Protein AF-A0A957I081-F1 (afdb_monomer_lite)

Radius of gyration: 26.74 Å; chains: 1; bounding box: 76×73×55 Å

Structure (mmCIF, N/CA/C/O backbone):
data_AF-A0A957I081-F1
#
_entry.id   AF-A0A957I081-F1
#
loop_
_atom_site.group_PDB
_atom_site.id
_atom_site.type_symbol
_atom_site.label_atom_id
_atom_site.label_alt_id
_atom_site.label_comp_id
_atom_site.label_asym_id
_atom_site.label_entity_id
_atom_site.label_seq_id
_atom_site.pdbx_PDB_ins_code
_atom_site.Cartn_x
_atom_site.Cartn_y
_atom_site.Cartn_z
_atom_site.occupancy
_atom_site.B_iso_or_equiv
_atom_site.auth_seq_id
_atom_site.auth_comp_id
_atom_site.auth_asym_id
_atom_site.auth_atom_id
_atom_site.pdbx_PDB_model_num
ATOM 1 N N . MET A 1 1 ? -26.595 3.849 -20.859 1.00 48.03 1 MET A N 1
ATOM 2 C CA . MET A 1 1 ? -25.363 3.202 -20.351 1.00 48.03 1 MET A CA 1
ATOM 3 C C . MET A 1 1 ? -25.518 3.087 -18.849 1.00 48.03 1 MET A C 1
ATOM 5 O O . MET A 1 1 ? -25.868 4.090 -18.253 1.00 48.03 1 MET A O 1
ATOM 9 N N . SER A 1 2 ? -25.337 1.912 -18.244 1.00 49.97 2 SER A N 1
ATOM 10 C CA . SER A 1 2 ? -25.351 1.818 -16.778 1.00 49.97 2 SER A CA 1
ATOM 11 C C . SER A 1 2 ? -24.161 2.590 -16.211 1.00 49.97 2 SER A C 1
ATOM 13 O O . SER A 1 2 ? -23.053 2.389 -16.718 1.00 49.97 2 SER A O 1
ATOM 15 N N . ASP A 1 3 ? -24.360 3.371 -15.150 1.00 57.69 3 ASP A N 1
ATOM 16 C CA . ASP A 1 3 ? -23.309 4.142 -14.460 1.00 57.69 3 ASP A CA 1
ATOM 17 C C . ASP A 1 3 ? -22.048 3.305 -14.179 1.00 57.69 3 ASP A C 1
ATOM 19 O O . ASP A 1 3 ? -20.927 3.775 -14.337 1.00 57.69 3 ASP A O 1
ATOM 23 N N . ARG A 1 4 ? -22.221 1.998 -13.949 1.00 61.97 4 ARG A N 1
ATOM 24 C CA . ARG A 1 4 ? -21.142 1.012 -13.774 1.00 61.97 4 ARG A CA 1
ATOM 25 C C . ARG A 1 4 ? -20.122 0.923 -14.913 1.00 61.97 4 ARG A C 1
ATOM 27 O O . ARG A 1 4 ? -18.957 0.647 -14.651 1.00 61.97 4 ARG A O 1
ATOM 34 N N . LEU A 1 5 ? -20.537 1.082 -16.172 1.00 65.75 5 LEU A N 1
ATOM 35 C CA . LEU A 1 5 ? -19.611 0.991 -17.310 1.00 65.75 5 LEU A CA 1
ATOM 36 C C . LEU A 1 5 ? -18.787 2.274 -17.441 1.00 65.75 5 LEU A C 1
ATOM 38 O O . LEU A 1 5 ? -17.626 2.218 -17.836 1.00 65.75 5 LEU A O 1
ATOM 42 N N . LEU A 1 6 ? -19.393 3.416 -17.112 1.00 61.28 6 LEU A N 1
ATOM 43 C CA . LEU A 1 6 ? -18.701 4.696 -17.079 1.00 61.28 6 LEU A CA 1
ATOM 44 C C . LEU A 1 6 ? -17.693 4.727 -15.926 1.00 61.28 6 LEU A C 1
ATOM 46 O O . LEU A 1 6 ? -16.538 5.057 -16.166 1.00 61.28 6 LEU A O 1
ATOM 50 N N . GLU A 1 7 ? -18.093 4.294 -14.727 1.00 62.62 7 GLU A N 1
ATOM 51 C CA . GLU A 1 7 ? -17.197 4.131 -13.573 1.00 62.62 7 GLU A CA 1
ATOM 52 C C . GLU A 1 7 ? -16.008 3.228 -13.912 1.00 62.62 7 GLU A C 1
ATOM 54 O O . GLU A 1 7 ? -14.867 3.623 -13.717 1.00 62.62 7 GLU A O 1
ATOM 59 N N . TYR A 1 8 ? -16.253 2.063 -14.519 1.00 68.75 8 TYR A N 1
ATOM 60 C CA . TYR A 1 8 ? -15.177 1.151 -14.911 1.00 68.75 8 TYR A CA 1
ATOM 61 C C . TYR A 1 8 ? -14.203 1.768 -15.927 1.00 68.75 8 TYR A C 1
ATOM 63 O O . TYR A 1 8 ? -12.995 1.589 -15.816 1.00 68.75 8 TYR A O 1
ATOM 71 N N . LYS A 1 9 ? -14.706 2.518 -16.915 1.00 68.81 9 LYS A N 1
ATOM 72 C CA . LYS A 1 9 ? -13.850 3.199 -17.900 1.00 68.81 9 LYS A CA 1
ATOM 73 C C . LYS A 1 9 ? -13.037 4.328 -17.275 1.00 68.81 9 LYS A C 1
ATOM 75 O O . LYS A 1 9 ? -11.863 4.467 -17.601 1.00 68.81 9 LYS A O 1
ATOM 80 N N . LEU A 1 10 ? -13.651 5.124 -16.400 1.00 65.62 10 LEU A N 1
ATOM 81 C CA . LEU A 1 10 ? -12.947 6.163 -15.650 1.00 65.62 10 LEU A CA 1
ATOM 82 C C . LEU A 1 10 ? -11.880 5.548 -14.751 1.00 65.62 10 LEU A C 1
ATOM 84 O O . LEU A 1 10 ? -10.795 6.114 -14.641 1.00 65.62 10 LEU A O 1
ATOM 88 N N . ASP A 1 11 ? -12.159 4.371 -14.190 1.00 65.06 11 ASP A N 1
ATOM 89 C CA . ASP A 1 11 ? -11.192 3.676 -13.364 1.00 65.06 11 ASP A CA 1
ATOM 90 C C . ASP A 1 11 ? -9.975 3.204 -14.164 1.00 65.06 11 ASP A C 1
ATOM 92 O O . ASP A 1 11 ? -8.841 3.478 -13.779 1.00 65.06 11 ASP A O 1
ATOM 96 N N . LEU A 1 12 ? -10.202 2.602 -15.335 1.00 69.06 12 LEU A N 1
ATOM 97 C CA . LEU A 1 12 ? -9.127 2.202 -16.247 1.00 69.06 12 LEU A CA 1
ATOM 98 C C . LEU A 1 12 ? -8.284 3.392 -16.724 1.00 69.06 12 LEU A C 1
ATOM 100 O O . LEU A 1 12 ? -7.064 3.286 -16.818 1.00 69.06 12 LEU A O 1
ATOM 104 N N . ILE A 1 13 ? -8.919 4.528 -17.031 1.00 70.38 13 ILE A N 1
ATOM 105 C CA . ILE A 1 13 ? -8.207 5.741 -17.454 1.00 70.38 13 ILE A CA 1
ATOM 106 C C . ILE A 1 13 ? -7.351 6.277 -16.306 1.00 70.38 13 ILE A C 1
ATOM 108 O O . ILE A 1 13 ? -6.192 6.619 -16.512 1.00 70.38 13 ILE A O 1
ATOM 112 N N . ALA A 1 14 ? -7.898 6.353 -15.096 1.00 67.31 14 ALA A N 1
ATOM 113 C CA . ALA A 1 14 ? -7.173 6.878 -13.949 1.00 67.31 14 ALA A CA 1
ATOM 114 C C . ALA A 1 14 ? -6.028 5.955 -13.497 1.00 67.31 14 ALA A C 1
ATOM 116 O O . ALA A 1 14 ? -4.980 6.459 -13.091 1.00 67.31 14 ALA A O 1
ATOM 117 N N . GLU A 1 15 ? -6.193 4.636 -13.627 1.00 65.25 15 GLU A N 1
ATOM 118 C CA . GLU A 1 15 ? -5.119 3.653 -13.450 1.00 65.25 15 GLU A CA 1
ATOM 119 C C . GLU A 1 15 ? -4.024 3.830 -14.513 1.00 65.25 15 GLU A C 1
ATOM 121 O O . GLU A 1 15 ? -2.850 3.944 -14.165 1.00 65.25 15 GLU A O 1
ATOM 126 N N . ALA A 1 16 ? -4.393 3.958 -15.795 1.00 70.75 16 ALA A N 1
ATOM 127 C CA . ALA A 1 16 ? -3.444 4.187 -16.890 1.00 70.75 16 ALA A CA 1
ATOM 128 C C . ALA A 1 16 ? -2.676 5.513 -16.750 1.00 70.75 16 ALA A C 1
ATOM 130 O O . ALA A 1 16 ? -1.504 5.603 -17.108 1.00 70.75 16 ALA A O 1
ATOM 131 N N . LEU A 1 17 ? -3.322 6.539 -16.195 1.00 70.69 17 LEU A N 1
ATOM 132 C CA . LEU A 1 17 ? -2.705 7.827 -15.878 1.00 70.69 17 LEU A CA 1
ATOM 133 C C . LEU A 1 17 ? -1.970 7.824 -14.523 1.00 70.69 17 LEU A C 1
ATOM 135 O O . LEU A 1 17 ? -1.414 8.852 -14.137 1.00 70.69 17 LEU A O 1
ATOM 139 N N . ASN A 1 18 ? -1.976 6.700 -13.792 1.00 70.06 18 ASN A N 1
ATOM 140 C CA . ASN A 1 18 ? -1.398 6.534 -12.454 1.00 70.06 18 ASN A CA 1
ATOM 141 C C . ASN A 1 18 ? -1.852 7.636 -11.468 1.00 70.06 18 ASN A C 1
ATOM 143 O O . ASN A 1 18 ? -1.101 8.069 -10.593 1.00 70.06 18 ASN A O 1
ATOM 147 N N . VAL A 1 19 ? -3.098 8.103 -11.625 1.00 75.94 19 VAL A N 1
ATOM 148 C CA . VAL A 1 19 ? -3.721 9.135 -10.776 1.00 75.94 19 VAL A CA 1
ATOM 149 C C . VAL A 1 19 ? -4.028 8.563 -9.394 1.00 75.94 19 VAL A C 1
ATOM 151 O O . VAL A 1 19 ? -3.931 9.261 -8.385 1.00 75.94 19 VAL A O 1
ATOM 154 N N . TYR A 1 20 ? -4.372 7.278 -9.345 1.00 78.81 20 TYR A N 1
ATOM 155 C CA . TYR A 1 20 ? -4.529 6.507 -8.124 1.00 78.81 20 TYR A CA 1
ATOM 156 C C . TYR A 1 20 ? -4.124 5.045 -8.375 1.00 78.81 20 TYR A C 1
ATOM 158 O O . TYR A 1 20 ? -3.967 4.611 -9.514 1.00 78.81 20 TYR A O 1
ATOM 166 N N . ARG A 1 21 ? -3.999 4.264 -7.301 1.00 80.44 21 ARG A N 1
ATOM 167 C CA . ARG A 1 21 ? -3.798 2.810 -7.313 1.00 80.44 21 ARG A CA 1
ATOM 168 C C . ARG A 1 21 ? -4.930 2.118 -6.568 1.00 80.44 21 ARG A C 1
ATOM 170 O O . ARG A 1 21 ? -5.479 2.686 -5.625 1.00 80.44 21 ARG A O 1
ATOM 177 N N . ILE A 1 22 ? -5.292 0.907 -6.982 1.00 83.75 22 ILE A N 1
ATOM 178 C CA . ILE A 1 22 ? -6.281 0.091 -6.272 1.00 83.75 22 ILE A CA 1
ATOM 179 C C . ILE A 1 22 ? -5.573 -1.092 -5.636 1.00 83.75 22 ILE A C 1
ATOM 181 O O . ILE A 1 22 ? -4.978 -1.908 -6.329 1.00 83.75 22 ILE A O 1
ATOM 185 N N . GLU A 1 23 ? -5.700 -1.213 -4.322 1.00 85.81 23 GLU A N 1
ATOM 186 C CA . GLU A 1 23 ? -5.056 -2.273 -3.552 1.00 85.81 23 GLU A CA 1
ATOM 187 C C . GLU A 1 23 ? -6.100 -3.111 -2.823 1.00 85.81 23 GLU A C 1
ATOM 189 O O . GLU A 1 23 ? -7.070 -2.585 -2.270 1.00 85.81 23 GLU A O 1
ATOM 194 N N . THR A 1 24 ? -5.920 -4.431 -2.827 1.00 87.88 24 THR A N 1
ATOM 195 C CA . THR A 1 24 ? -6.807 -5.342 -2.094 1.00 87.88 24 THR A CA 1
ATOM 196 C C . THR A 1 24 ? -6.285 -5.530 -0.682 1.00 87.88 24 THR A C 1
ATOM 198 O O . THR A 1 24 ? -5.158 -5.971 -0.490 1.00 87.88 24 THR A O 1
ATOM 201 N N . VAL A 1 25 ? -7.128 -5.241 0.303 1.00 91.81 25 VAL A N 1
ATOM 202 C CA . VAL A 1 25 ? -6.850 -5.410 1.727 1.00 91.81 25 VAL A CA 1
ATOM 203 C C . VAL A 1 25 ? -7.499 -6.693 2.212 1.00 91.81 25 VAL A C 1
ATOM 205 O O . VAL A 1 25 ? -8.684 -6.926 1.965 1.00 91.81 25 VAL A O 1
ATOM 208 N N . THR A 1 26 ? -6.736 -7.508 2.933 1.00 91.81 26 THR A N 1
ATOM 209 C CA . THR A 1 26 ? -7.233 -8.755 3.542 1.00 91.81 26 THR A CA 1
ATOM 210 C C . THR A 1 26 ? -6.926 -8.857 5.024 1.00 91.81 26 THR A C 1
ATOM 212 O O . THR A 1 26 ? -7.444 -9.744 5.697 1.00 91.81 26 THR A O 1
ATOM 215 N N . ALA A 1 27 ? -6.082 -7.970 5.541 1.00 92.69 27 ALA A N 1
ATOM 216 C CA . ALA A 1 27 ? -5.715 -7.950 6.940 1.00 92.69 27 ALA A CA 1
ATOM 217 C C . ALA A 1 27 ? -5.503 -6.517 7.416 1.00 92.69 27 ALA A C 1
ATOM 219 O O . ALA A 1 27 ? -5.111 -5.632 6.647 1.00 92.69 27 ALA A O 1
ATOM 220 N N . VAL A 1 28 ? -5.765 -6.308 8.698 1.00 94.62 28 VAL A N 1
ATOM 221 C CA . VAL A 1 28 ? -5.607 -5.018 9.361 1.00 94.62 28 VAL A CA 1
ATOM 222 C C . VAL A 1 28 ? -4.943 -5.180 10.711 1.00 94.62 28 VAL A C 1
ATOM 224 O O . VAL A 1 28 ? -4.920 -6.264 11.291 1.00 94.62 28 VAL A O 1
ATOM 227 N N . MET A 1 29 ? -4.427 -4.075 11.222 1.00 94.44 29 MET A N 1
ATOM 228 C CA . MET A 1 29 ? -3.925 -3.979 12.581 1.00 94.44 29 MET A CA 1
ATOM 229 C C . MET A 1 29 ? -4.364 -2.645 13.169 1.00 94.44 29 MET A C 1
ATOM 231 O O . MET A 1 29 ? -4.345 -1.625 12.478 1.00 94.44 29 MET A O 1
ATOM 235 N N . ARG A 1 30 ? -4.750 -2.654 14.442 1.00 95.44 30 ARG A N 1
ATOM 236 C CA . ARG A 1 30 ? -5.122 -1.448 15.177 1.00 95.44 30 ARG A CA 1
ATOM 237 C C . ARG A 1 30 ? -3.932 -0.944 15.979 1.00 95.44 30 ARG A C 1
ATOM 239 O O . ARG A 1 30 ? -3.297 -1.713 16.694 1.00 95.44 30 ARG A O 1
ATOM 246 N N . ARG A 1 31 ? -3.665 0.351 15.893 1.00 93.75 31 ARG A N 1
ATOM 247 C CA . ARG A 1 31 ? -2.736 1.106 16.739 1.00 93.75 31 ARG A CA 1
ATOM 248 C C . ARG A 1 31 ? -3.468 2.273 17.378 1.00 93.75 31 ARG A C 1
ATOM 250 O O . ARG A 1 31 ? -4.600 2.576 17.012 1.00 93.75 31 ARG A O 1
ATOM 257 N N . GLN A 1 32 ? -2.789 2.945 18.292 1.00 92.44 32 GLN A N 1
ATOM 258 C CA . GLN A 1 32 ? -3.206 4.241 18.798 1.00 92.44 32 GLN A CA 1
ATOM 259 C C . GLN A 1 32 ? -2.142 5.279 18.468 1.00 92.44 32 GLN A C 1
ATOM 261 O O . GLN A 1 32 ? -0.944 4.996 18.520 1.00 92.44 32 GLN A O 1
ATOM 266 N N . HIS A 1 33 ? -2.592 6.468 18.097 1.00 89.06 33 HIS A N 1
ATOM 267 C CA . HIS A 1 33 ? -1.756 7.645 17.964 1.00 89.06 33 HIS A CA 1
ATOM 268 C C . HIS A 1 33 ? -2.192 8.666 19.003 1.00 89.06 33 HIS A C 1
ATOM 270 O O . HIS A 1 33 ? -3.385 8.894 19.180 1.00 89.06 33 HIS A O 1
ATOM 276 N N . VAL A 1 34 ? -1.218 9.252 19.691 1.00 87.31 34 VAL A N 1
ATOM 277 C CA . VAL A 1 34 ? -1.458 10.357 20.614 1.00 87.31 34 VAL A CA 1
ATOM 278 C C . VAL A 1 34 ? -1.170 11.638 19.852 1.00 87.31 34 VAL A C 1
ATOM 280 O O . VAL A 1 34 ? -0.030 11.854 19.436 1.00 87.31 34 VAL A O 1
ATOM 283 N N . THR A 1 35 ? -2.195 12.459 19.650 1.00 82.00 35 THR A N 1
ATOM 284 C CA . THR A 1 35 ? -2.051 13.760 19.002 1.00 82.00 35 THR A CA 1
ATOM 285 C C . THR A 1 35 ? -1.143 14.646 19.865 1.00 82.00 35 THR A C 1
ATOM 287 O O . THR A 1 35 ? -1.441 14.849 21.045 1.00 82.00 35 THR A O 1
ATOM 290 N N . PRO A 1 36 ? -0.020 15.167 19.330 1.00 77.69 36 PRO A N 1
ATOM 291 C CA . PRO A 1 36 ? 0.947 15.919 20.135 1.00 77.69 36 PRO A CA 1
ATOM 292 C C . PRO A 1 36 ? 0.397 17.219 20.732 1.00 77.69 36 PRO A C 1
ATOM 294 O O . PRO A 1 36 ? 0.921 17.701 21.732 1.00 77.69 36 PRO A O 1
ATOM 297 N N . GLU A 1 37 ? -0.620 17.800 20.098 1.00 82.12 37 GLU A N 1
ATOM 298 C CA . GLU A 1 37 ? -1.141 19.131 20.419 1.00 82.12 37 GLU A CA 1
ATOM 299 C C . GLU A 1 37 ? -2.077 19.134 21.635 1.00 82.12 37 GLU A C 1
ATOM 301 O O . GLU A 1 37 ? -2.029 20.063 22.439 1.00 82.12 37 GLU A O 1
ATOM 306 N N . ASP A 1 38 ? -2.910 18.104 21.787 1.00 87.38 38 ASP A N 1
ATOM 307 C CA . ASP A 1 38 ? -3.968 18.036 22.805 1.00 87.38 38 ASP A CA 1
ATOM 308 C C . ASP A 1 38 ? -3.943 16.742 23.643 1.00 87.38 38 ASP A C 1
ATOM 310 O O . ASP A 1 38 ? -4.692 16.613 24.611 1.00 87.38 38 ASP A O 1
ATOM 314 N N . GLY A 1 39 ? -3.065 15.790 23.309 1.00 86.50 39 GLY A N 1
ATOM 315 C CA . GLY A 1 39 ? -2.955 14.502 23.992 1.00 86.50 39 GLY A CA 1
ATOM 316 C C . GLY A 1 39 ? -4.095 13.528 23.683 1.00 86.50 39 GLY A C 1
ATOM 317 O O . GLY A 1 39 ? -4.185 12.481 24.330 1.00 86.50 39 GLY A O 1
ATOM 318 N N . THR A 1 40 ? -4.960 13.838 22.714 1.00 89.38 40 THR A N 1
ATOM 319 C CA . THR A 1 40 ? -6.080 12.973 22.339 1.00 89.38 40 THR A CA 1
ATOM 320 C C . THR A 1 40 ? -5.563 11.659 21.757 1.00 89.38 40 THR A C 1
ATOM 322 O O . THR A 1 40 ? -4.656 11.634 20.924 1.00 89.38 40 THR A O 1
ATOM 325 N N . ILE A 1 41 ? -6.148 10.542 22.200 1.00 89.88 41 ILE A N 1
ATOM 326 C CA . ILE A 1 41 ? -5.819 9.205 21.703 1.00 89.88 41 ILE A CA 1
ATOM 327 C C . ILE A 1 41 ? -6.776 8.853 20.569 1.00 89.88 41 ILE A C 1
ATOM 329 O O . ILE A 1 41 ? -7.981 8.722 20.783 1.00 89.88 41 ILE A O 1
ATOM 333 N N . VAL A 1 42 ? -6.221 8.638 19.380 1.00 91.69 42 VAL A N 1
ATOM 334 C CA . VAL A 1 42 ? -6.963 8.263 18.176 1.00 91.69 42 VAL A CA 1
ATOM 335 C C . VAL A 1 42 ? -6.595 6.844 17.763 1.00 91.69 42 VAL A C 1
ATOM 337 O O . VAL A 1 42 ? -5.418 6.481 17.699 1.00 91.69 42 VAL A O 1
ATOM 340 N N . ASP A 1 43 ? -7.602 6.030 17.446 1.00 93.69 43 ASP A N 1
ATOM 341 C CA . ASP A 1 43 ? -7.381 4.720 16.837 1.00 93.69 43 ASP A CA 1
ATOM 342 C C . ASP A 1 43 ? -6.889 4.879 15.393 1.00 93.69 43 ASP A C 1
ATOM 344 O O . ASP A 1 43 ? -7.491 5.581 14.583 1.00 93.69 43 ASP A O 1
ATOM 348 N N . VAL A 1 44 ? -5.823 4.165 15.047 1.00 93.62 44 VAL A N 1
ATOM 349 C CA . VAL A 1 44 ? -5.268 4.119 13.693 1.00 93.62 44 VAL A CA 1
ATOM 350 C C . VAL A 1 44 ? -5.357 2.698 13.167 1.00 93.62 44 VAL A C 1
ATOM 352 O O . VAL A 1 44 ? -4.890 1.760 13.813 1.00 93.62 44 VAL A O 1
ATOM 355 N N . LEU A 1 45 ? -5.917 2.530 11.974 1.00 95.12 45 LEU A N 1
ATOM 356 C CA . LEU A 1 45 ? -5.932 1.249 11.277 1.00 95.12 45 LEU A CA 1
ATOM 357 C C . LEU A 1 45 ? -4.839 1.219 10.219 1.00 95.12 45 LEU A C 1
ATOM 359 O O . LEU A 1 45 ? -4.826 2.048 9.315 1.00 95.12 45 LEU A O 1
ATOM 363 N N . ASP A 1 46 ? -3.942 0.243 10.316 1.00 93.50 46 ASP A N 1
ATOM 364 C CA . ASP A 1 46 ? -2.984 -0.074 9.264 1.00 93.50 46 ASP A CA 1
ATOM 365 C C . ASP A 1 46 ? -3.567 -1.170 8.360 1.00 93.50 46 ASP A C 1
ATOM 367 O O . ASP A 1 46 ? -3.984 -2.227 8.841 1.00 93.50 46 ASP A O 1
ATOM 371 N N . PHE A 1 47 ? -3.574 -0.929 7.048 1.00 93.19 47 PHE A N 1
ATOM 372 C CA . PHE A 1 47 ? -4.121 -1.851 6.053 1.00 93.19 47 PHE A CA 1
ATOM 373 C C . PHE A 1 47 ? -3.025 -2.621 5.345 1.00 93.19 47 PHE A C 1
ATOM 375 O O . PHE A 1 47 ? -2.022 -2.046 4.911 1.00 93.19 47 PHE A O 1
ATOM 382 N N . PHE A 1 48 ? -3.2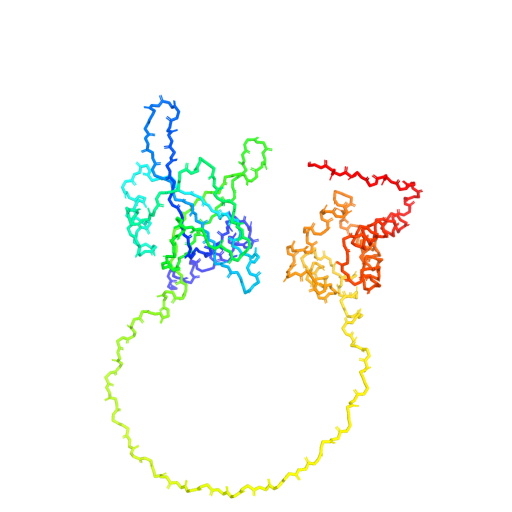62 -3.909 5.142 1.00 89.81 48 PHE A N 1
ATOM 383 C CA . PHE A 1 48 ? -2.294 -4.775 4.505 1.00 89.81 48 PHE A CA 1
ATOM 384 C C . PHE A 1 48 ? -2.912 -5.645 3.411 1.00 89.81 48 PHE A C 1
ATOM 386 O O . PHE A 1 48 ? -4.064 -6.087 3.540 1.00 89.81 48 PHE A O 1
ATOM 393 N N . PRO A 1 49 ? -2.136 -5.952 2.358 1.00 87.31 49 PRO A N 1
ATOM 394 C CA . PRO A 1 49 ? -2.579 -6.865 1.329 1.00 87.31 49 PRO A CA 1
ATOM 395 C C . PRO A 1 49 ? -2.453 -8.319 1.787 1.00 87.31 49 PRO A C 1
ATOM 397 O O . PRO A 1 49 ? -1.831 -8.631 2.813 1.00 87.31 49 PRO A O 1
ATOM 400 N N . ALA A 1 50 ? -3.023 -9.211 0.980 1.00 81.31 50 ALA A N 1
ATOM 401 C CA . ALA A 1 50 ? -2.815 -10.642 1.128 1.00 81.31 50 ALA A CA 1
ATOM 402 C C . ALA A 1 50 ? -1.334 -10.993 0.976 1.00 81.31 50 ALA A C 1
ATOM 404 O O . ALA A 1 50 ? -0.607 -10.388 0.184 1.00 81.31 50 ALA A O 1
ATOM 405 N N . TRP A 1 51 ? -0.907 -12.024 1.698 1.00 70.62 51 TRP A N 1
ATOM 406 C CA . TRP A 1 51 ? 0.337 -12.698 1.367 1.00 70.62 51 TRP A CA 1
ATOM 407 C C . TRP A 1 51 ? 0.206 -13.326 -0.023 1.00 70.62 51 TRP A C 1
ATOM 409 O O . TRP A 1 51 ? -0.808 -13.955 -0.321 1.00 70.62 51 TRP A O 1
ATOM 419 N N . ASN A 1 52 ? 1.219 -13.172 -0.879 1.00 66.44 52 ASN A N 1
ATOM 420 C CA . ASN A 1 52 ? 1.315 -14.064 -2.038 1.00 66.44 52 ASN A CA 1
ATOM 421 C C . ASN A 1 52 ? 1.750 -15.465 -1.586 1.00 66.44 52 ASN A C 1
ATOM 423 O O . ASN A 1 52 ? 2.212 -15.639 -0.459 1.00 66.44 52 ASN A O 1
ATOM 427 N N . GLU A 1 53 ? 1.663 -16.448 -2.483 1.00 56.34 53 GLU A N 1
ATOM 428 C CA . GLU A 1 53 ? 2.041 -17.852 -2.222 1.00 56.34 53 GLU A CA 1
ATOM 429 C C . GLU A 1 53 ? 3.467 -18.009 -1.664 1.00 56.34 53 GLU A C 1
ATOM 431 O O . GLU A 1 53 ? 3.784 -18.974 -0.978 1.00 56.34 53 GLU A O 1
ATOM 436 N N . TRP A 1 54 ? 4.322 -17.017 -1.912 1.00 50.56 54 TRP A N 1
ATOM 437 C CA . TRP A 1 54 ? 5.717 -16.977 -1.486 1.00 50.56 54 TRP A CA 1
ATOM 438 C C . TRP A 1 54 ? 5.943 -16.202 -0.177 1.00 50.56 54 TRP A C 1
ATOM 440 O O . TRP A 1 54 ? 7.089 -16.021 0.227 1.00 50.56 54 TRP A O 1
ATOM 450 N N . GLY A 1 55 ? 4.892 -15.656 0.448 1.00 55.00 55 GLY A N 1
ATOM 451 C CA . GLY A 1 55 ? 4.974 -14.844 1.668 1.00 55.00 55 GLY A CA 1
ATOM 452 C C . GLY A 1 55 ? 5.772 -13.541 1.517 1.00 55.00 55 GLY A C 1
ATOM 453 O O . GLY A 1 55 ? 6.227 -12.987 2.513 1.00 55.00 55 GLY A O 1
ATOM 454 N N . THR A 1 56 ? 5.981 -13.068 0.282 1.00 55.09 56 THR A N 1
ATOM 455 C CA . THR A 1 56 ? 6.833 -11.908 -0.069 1.00 55.09 56 THR A CA 1
ATOM 456 C C . THR A 1 56 ? 6.046 -10.630 -0.330 1.00 55.09 56 THR A C 1
ATOM 458 O O . THR A 1 56 ? 6.458 -9.554 0.101 1.00 55.09 56 THR A O 1
ATOM 461 N N . TYR A 1 57 ? 4.911 -10.749 -1.016 1.00 52.00 57 TYR A N 1
ATOM 462 C CA . TYR A 1 57 ? 3.919 -9.683 -1.129 1.00 52.00 57 TYR A CA 1
ATOM 463 C C . TYR A 1 57 ? 3.099 -9.654 0.159 1.00 52.00 57 TYR A C 1
ATOM 465 O O . TYR A 1 57 ? 2.944 -10.698 0.781 1.00 52.00 57 TYR A O 1
ATOM 473 N N . GLY A 1 58 ? 2.629 -8.490 0.600 1.00 55.19 58 GLY A N 1
ATOM 474 C CA . GLY A 1 58 ? 1.968 -8.372 1.903 1.00 55.19 58 GLY A CA 1
ATOM 475 C C . GLY A 1 58 ? 2.890 -7.998 3.062 1.00 55.19 58 GLY A C 1
ATOM 476 O O . GLY A 1 58 ? 2.398 -7.791 4.163 1.00 55.19 58 GLY A O 1
ATOM 477 N N . LYS A 1 59 ? 4.206 -7.862 2.835 1.00 61.88 59 LYS A N 1
ATOM 478 C CA . LYS A 1 59 ? 5.173 -7.451 3.868 1.00 61.88 59 LYS A CA 1
ATOM 479 C C . LYS A 1 59 ? 4.941 -6.020 4.370 1.00 61.88 59 LYS A C 1
ATOM 481 O O . LYS A 1 59 ? 5.133 -5.735 5.552 1.00 61.88 59 LYS A O 1
ATOM 486 N N . MET A 1 60 ? 4.577 -5.127 3.454 1.00 72.25 60 MET A N 1
ATOM 487 C CA . MET A 1 60 ? 4.452 -3.698 3.719 1.00 72.25 60 MET A CA 1
ATOM 488 C C . MET A 1 60 ? 2.989 -3.303 3.879 1.00 72.25 60 MET A C 1
ATOM 490 O O . MET A 1 60 ? 2.104 -3.837 3.208 1.00 72.25 60 MET A O 1
ATOM 494 N N . LYS A 1 61 ? 2.767 -2.335 4.767 1.00 84.56 61 LYS A N 1
ATOM 495 C CA . LYS A 1 61 ? 1.503 -1.618 4.883 1.00 84.56 61 LYS A CA 1
ATOM 496 C C . LYS A 1 61 ? 1.196 -0.900 3.570 1.00 84.56 61 LYS A C 1
ATOM 498 O O . LYS A 1 61 ? 2.075 -0.266 2.996 1.00 84.56 61 LYS A O 1
ATOM 503 N N . VAL A 1 62 ? -0.060 -0.959 3.149 1.00 85.69 62 VAL A N 1
ATOM 504 C CA . VAL A 1 62 ? -0.562 -0.257 1.963 1.00 85.69 62 VAL A CA 1
ATOM 505 C C . VAL A 1 62 ? -0.891 1.200 2.288 1.00 85.69 62 VAL A C 1
ATOM 507 O O . VAL A 1 62 ? -0.501 2.129 1.584 1.00 85.69 62 VAL A O 1
ATOM 510 N N . ALA A 1 63 ? -1.645 1.397 3.365 1.00 90.06 63 ALA A N 1
ATOM 511 C CA . ALA A 1 63 ? -2.109 2.695 3.827 1.00 90.06 63 ALA A CA 1
ATOM 512 C C . ALA A 1 63 ? -2.453 2.612 5.316 1.00 90.06 63 ALA A C 1
ATOM 514 O O . ALA A 1 63 ? -2.453 1.530 5.908 1.00 90.06 63 ALA A O 1
ATOM 515 N N . HIS A 1 64 ? -2.758 3.754 5.918 1.00 92.00 64 HIS A N 1
ATOM 516 C CA . HIS A 1 64 ? -3.394 3.802 7.225 1.00 92.00 64 HIS A CA 1
ATOM 517 C C . HIS A 1 64 ? -4.496 4.848 7.248 1.00 92.00 64 HIS A C 1
ATOM 519 O O . HIS A 1 64 ? -4.483 5.777 6.442 1.00 92.00 64 HIS A O 1
ATOM 525 N N . GLU A 1 65 ? -5.434 4.686 8.170 1.00 92.62 65 GLU A N 1
ATOM 526 C CA . GLU A 1 65 ? -6.505 5.641 8.414 1.00 92.62 65 GLU A CA 1
ATOM 527 C C . GLU A 1 65 ? -6.595 5.949 9.906 1.00 92.62 65 GLU A C 1
ATOM 529 O O . GLU A 1 65 ? -6.654 5.032 10.726 1.00 92.62 65 GLU A O 1
ATOM 534 N N . TYR A 1 66 ? -6.601 7.239 10.234 1.00 92.62 66 TYR A N 1
ATOM 535 C CA . TYR A 1 66 ? -6.955 7.746 11.554 1.00 92.62 66 TYR A CA 1
ATOM 536 C C . TYR A 1 66 ? -8.476 7.743 11.683 1.00 92.62 66 TYR A C 1
ATOM 538 O O . TYR A 1 66 ? -9.171 8.210 10.781 1.00 92.62 66 TYR A O 1
ATOM 546 N N . LEU A 1 67 ? -8.999 7.180 12.768 1.00 93.81 67 LEU A N 1
ATOM 547 C CA . LEU A 1 67 ? -10.432 7.103 13.040 1.00 93.81 67 LEU A CA 1
ATOM 548 C C . LEU A 1 67 ? -10.874 8.277 13.916 1.00 93.81 67 LEU A C 1
ATOM 550 O O . LEU A 1 67 ? -11.396 8.078 15.012 1.00 93.81 67 LEU A O 1
ATOM 554 N N . ASP A 1 68 ? -10.645 9.491 13.422 1.00 91.56 68 ASP A N 1
ATOM 555 C CA . ASP A 1 68 ? -10.974 10.738 14.123 1.00 91.56 68 ASP A CA 1
ATOM 556 C C . ASP A 1 68 ? -12.491 10.954 14.246 1.00 91.56 68 ASP A C 1
ATOM 558 O O . ASP A 1 68 ? -12.959 11.684 15.114 1.00 91.56 68 ASP A O 1
ATOM 562 N N . ASN A 1 69 ? -13.270 10.324 13.361 1.00 91.94 69 ASN A N 1
ATOM 563 C CA . ASN A 1 69 ? -14.715 10.488 13.278 1.00 91.94 69 ASN A CA 1
ATOM 564 C C . ASN A 1 69 ? -15.448 9.140 13.220 1.00 91.94 69 ASN A C 1
ATOM 566 O O . ASN A 1 69 ? -14.988 8.187 12.580 1.00 91.94 69 ASN A O 1
ATOM 570 N N . ASP A 1 70 ? -16.664 9.097 13.768 1.00 93.50 70 ASP A N 1
ATOM 571 C CA . ASP A 1 70 ? -17.501 7.888 13.800 1.00 93.50 70 ASP A CA 1
ATOM 572 C C . ASP A 1 70 ? -17.793 7.320 12.406 1.00 93.50 70 ASP A C 1
ATOM 574 O O . ASP A 1 70 ? -17.751 6.107 12.204 1.00 93.50 70 ASP A O 1
ATOM 578 N N . TRP A 1 71 ? -17.988 8.177 11.400 1.00 93.62 71 TRP A N 1
ATOM 579 C CA . TRP A 1 71 ? -18.253 7.729 10.029 1.00 93.62 71 TRP A CA 1
ATOM 580 C C . TRP A 1 71 ? -17.084 6.928 9.429 1.00 93.62 71 TRP A C 1
ATOM 582 O O . TRP A 1 71 ? -17.302 6.057 8.582 1.00 93.62 71 TRP A O 1
ATOM 592 N N . GLN A 1 72 ? -15.843 7.188 9.856 1.00 94.56 72 GLN A N 1
ATOM 593 C CA . GLN A 1 72 ? -14.662 6.441 9.405 1.00 94.56 72 GLN A CA 1
ATOM 594 C C . GLN A 1 72 ? -14.676 5.035 9.993 1.00 94.56 72 GLN A C 1
ATOM 596 O O . GLN A 1 72 ? -14.469 4.058 9.269 1.00 94.56 72 GLN A O 1
ATOM 601 N N . ARG A 1 73 ? -15.009 4.936 11.286 1.00 95.88 73 ARG A N 1
ATOM 602 C CA . ARG A 1 73 ? -15.213 3.6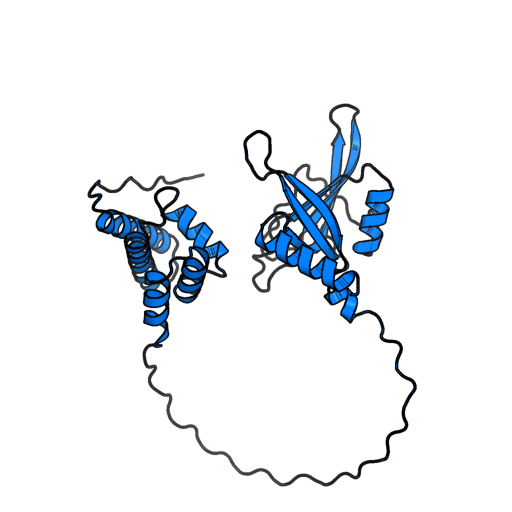69 11.990 1.00 95.88 73 ARG A CA 1
ATOM 603 C C . ARG A 1 73 ? -16.334 2.870 11.332 1.00 95.88 73 ARG A C 1
ATOM 605 O O . ARG A 1 73 ? -16.101 1.743 10.906 1.00 95.88 73 ARG A O 1
ATOM 612 N N . GLU A 1 74 ? -17.511 3.462 11.150 1.00 94.69 74 GLU A N 1
ATOM 613 C CA . GLU A 1 74 ? -18.655 2.808 10.504 1.00 94.69 74 GLU A CA 1
ATOM 614 C C . GLU A 1 74 ? -18.331 2.332 9.083 1.00 94.69 74 GLU A C 1
ATOM 616 O O . GLU A 1 74 ? -18.657 1.202 8.705 1.00 94.69 74 GLU A O 1
ATOM 621 N N . ARG A 1 75 ? -17.654 3.172 8.289 1.00 95.12 75 ARG A N 1
ATOM 622 C CA . ARG A 1 75 ? -17.215 2.822 6.935 1.00 95.12 75 ARG A CA 1
ATOM 623 C C . ARG A 1 75 ? -16.269 1.629 6.959 1.00 95.12 75 ARG A C 1
ATOM 625 O O . ARG A 1 75 ? -16.485 0.684 6.200 1.00 95.12 75 ARG A O 1
ATOM 632 N N . PHE A 1 76 ? -15.246 1.662 7.807 1.00 95.94 76 PHE A N 1
ATOM 633 C CA . PHE A 1 76 ? -14.309 0.556 7.941 1.00 95.94 76 PHE A CA 1
ATOM 634 C C . PHE A 1 76 ? -15.041 -0.740 8.315 1.00 95.94 76 PHE A C 1
ATOM 636 O O . PHE A 1 76 ? -14.951 -1.721 7.576 1.00 95.94 76 PHE A O 1
ATOM 643 N N . GLU A 1 77 ? -15.822 -0.731 9.398 1.00 96.62 77 GLU A N 1
ATOM 644 C CA . GLU A 1 77 ? -16.509 -1.924 9.906 1.00 96.62 77 GLU A CA 1
ATOM 645 C C . GLU A 1 77 ? -17.469 -2.506 8.863 1.00 96.62 77 GLU A C 1
ATOM 647 O O . GLU A 1 77 ? -17.526 -3.723 8.660 1.00 96.62 77 GLU A O 1
ATOM 652 N N . LYS A 1 78 ? -18.167 -1.636 8.120 1.00 94.44 78 LYS A N 1
ATOM 653 C CA . LYS A 1 78 ? -19.053 -2.034 7.022 1.00 94.44 78 LYS A CA 1
ATOM 654 C C . LYS A 1 78 ? -18.319 -2.809 5.937 1.00 94.44 78 LYS A C 1
ATOM 656 O O . LYS A 1 78 ? -18.889 -3.767 5.418 1.00 94.44 78 LYS A O 1
ATOM 661 N N . PHE A 1 79 ? -17.114 -2.397 5.542 1.00 93.19 79 PHE A N 1
ATOM 662 C CA . PHE A 1 79 ? -16.362 -3.042 4.460 1.00 93.19 79 PHE A CA 1
ATOM 663 C C . PHE A 1 79 ? -15.559 -4.248 4.949 1.00 93.19 79 PHE A C 1
ATOM 665 O O . PHE A 1 79 ? -15.672 -5.319 4.343 1.00 93.19 79 PHE A O 1
ATOM 672 N N . ALA A 1 80 ? -14.837 -4.094 6.055 1.00 93.69 80 ALA A N 1
ATOM 673 C CA . ALA A 1 80 ? -13.973 -5.109 6.643 1.00 93.69 80 ALA A CA 1
ATOM 674 C C . ALA A 1 80 ? -14.746 -6.254 7.315 1.00 93.69 80 ALA A C 1
ATOM 676 O O . ALA A 1 80 ? -14.226 -7.363 7.417 1.00 93.69 80 ALA A O 1
ATOM 677 N N . GLY A 1 81 ? -15.993 -6.019 7.738 1.00 94.38 81 GLY A N 1
ATOM 678 C CA . GLY A 1 81 ? -16.824 -7.041 8.379 1.00 94.38 81 GLY A CA 1
ATOM 679 C C . GLY A 1 81 ? -16.362 -7.427 9.788 1.00 94.38 81 GLY A C 1
ATOM 680 O O . GLY A 1 81 ? -16.714 -8.503 10.255 1.00 94.38 81 GLY A O 1
ATOM 681 N N . VAL A 1 82 ? -15.580 -6.569 10.447 1.00 95.81 82 VAL A N 1
ATOM 682 C CA . VAL A 1 82 ? -15.109 -6.729 11.831 1.00 95.81 82 VAL A CA 1
ATOM 683 C C . VAL A 1 82 ? -15.314 -5.419 12.583 1.00 95.81 82 VAL A C 1
ATOM 685 O O . VAL A 1 82 ? -15.281 -4.355 11.961 1.00 95.81 82 VAL A O 1
ATOM 688 N N . LYS A 1 83 ? -15.521 -5.478 13.901 1.00 97.38 83 LYS A N 1
ATOM 689 C CA . LYS A 1 83 ? -15.582 -4.279 14.745 1.00 97.38 83 LYS A CA 1
ATOM 690 C C . LYS A 1 83 ? -14.181 -3.812 15.104 1.00 97.38 83 LYS A C 1
ATOM 692 O O . LYS A 1 83 ? -13.305 -4.632 15.362 1.00 97.38 83 LYS A O 1
ATOM 697 N N . VAL A 1 84 ? -13.965 -2.499 15.177 1.00 95.44 84 VAL A N 1
ATOM 698 C CA . VAL A 1 84 ? -12.640 -1.951 15.537 1.00 95.44 84 VAL A CA 1
ATOM 699 C C . VAL A 1 84 ? -12.215 -2.393 16.939 1.00 95.44 84 VAL A C 1
ATOM 701 O O . VAL A 1 84 ? -11.041 -2.668 17.175 1.00 95.44 84 VAL A O 1
ATOM 704 N N . ASN A 1 85 ? -13.173 -2.507 17.860 1.00 95.69 85 ASN A N 1
ATOM 705 C CA . ASN A 1 85 ? -12.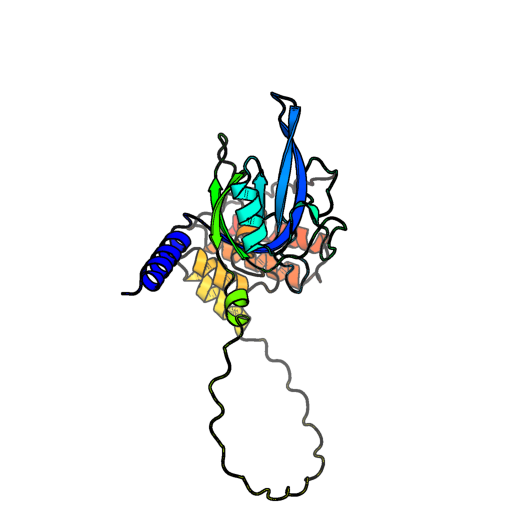907 -2.923 19.237 1.00 95.69 85 ASN A CA 1
ATOM 706 C C . ASN A 1 85 ? -12.537 -4.408 19.365 1.00 95.69 85 ASN A C 1
ATOM 708 O O . ASN A 1 85 ? -11.907 -4.773 20.353 1.00 95.69 85 ASN A O 1
ATOM 712 N N . ASP A 1 86 ? -12.854 -5.226 18.358 1.00 96.69 86 ASP A N 1
ATOM 713 C CA . ASP A 1 86 ? -12.486 -6.645 18.319 1.00 96.69 86 ASP A CA 1
ATOM 714 C C . ASP A 1 86 ? -11.061 -6.852 17.774 1.00 96.69 86 ASP A C 1
ATOM 716 O O . ASP A 1 86 ? -10.515 -7.953 17.846 1.00 96.69 86 ASP A O 1
ATOM 720 N N . ILE A 1 87 ? -10.437 -5.801 17.224 1.00 96.12 87 ILE A N 1
ATOM 721 C CA . ILE A 1 87 ? -9.061 -5.846 16.726 1.00 96.12 87 ILE A CA 1
ATOM 722 C C . ILE A 1 87 ? -8.107 -5.593 17.901 1.00 96.12 87 ILE A C 1
ATOM 724 O O . ILE A 1 87 ? -8.178 -4.518 18.511 1.00 96.12 87 ILE A O 1
ATOM 728 N N . PRO A 1 88 ? -7.183 -6.526 18.213 1.00 96.00 88 PRO A N 1
ATOM 729 C CA . PRO A 1 88 ? -6.216 -6.330 19.282 1.00 96.00 88 PRO A CA 1
ATOM 730 C C . PRO A 1 88 ? -5.364 -5.086 19.040 1.00 96.00 88 PRO A C 1
ATOM 732 O O . PRO A 1 88 ? -4.878 -4.850 17.930 1.00 96.00 88 PRO A O 1
ATOM 735 N N . LEU A 1 89 ? -5.147 -4.310 20.100 1.00 94.69 89 LEU A N 1
ATOM 736 C CA . LEU A 1 89 ? -4.281 -3.144 20.040 1.00 94.69 89 LEU A CA 1
ATOM 737 C C . LEU A 1 89 ? -2.822 -3.587 19.878 1.00 94.69 89 LEU A C 1
ATOM 739 O O . LEU A 1 89 ? -2.306 -4.412 20.634 1.00 94.69 89 LEU A O 1
ATOM 743 N N . TYR A 1 90 ? -2.147 -3.033 18.880 1.00 93.81 90 TYR A N 1
ATOM 744 C CA . TYR A 1 90 ? -0.704 -3.102 18.752 1.00 93.81 90 TYR A CA 1
ATOM 745 C C . TYR A 1 90 ? -0.078 -1.897 19.454 1.00 93.81 90 TYR A C 1
ATOM 747 O O . TYR A 1 90 ? -0.286 -0.756 19.053 1.00 93.81 90 TYR A O 1
ATOM 755 N N . GLU A 1 91 ? 0.704 -2.170 20.497 1.00 87.81 91 GLU A N 1
ATOM 756 C CA . GLU A 1 91 ? 1.338 -1.153 21.352 1.00 87.81 91 GLU A CA 1
ATOM 757 C C . GLU A 1 91 ? 2.511 -0.420 20.671 1.00 87.81 91 GLU A C 1
ATOM 759 O O . GLU A 1 91 ? 3.048 0.546 21.211 1.00 87.81 91 GLU A O 1
ATOM 764 N N . GLY A 1 92 ? 2.935 -0.871 19.485 1.00 82.75 92 GLY A N 1
ATOM 765 C CA . GLY A 1 92 ? 4.004 -0.224 18.732 1.00 82.75 92 GLY A CA 1
ATOM 766 C C . GLY A 1 92 ? 3.588 1.152 18.206 1.00 82.75 92 GLY A C 1
ATOM 767 O O . GLY A 1 92 ? 2.526 1.308 17.609 1.00 82.75 92 GLY A O 1
ATOM 768 N N . GLN A 1 93 ? 4.465 2.145 18.375 1.00 74.00 93 GLN A N 1
ATOM 769 C CA . GLN A 1 93 ? 4.257 3.509 17.866 1.00 74.00 93 GLN A CA 1
ATOM 770 C C . GLN A 1 93 ? 4.385 3.590 16.336 1.00 74.00 93 GLN A C 1
ATOM 772 O O . GLN A 1 93 ? 3.744 4.418 15.688 1.00 74.00 93 GLN A O 1
ATOM 777 N N . THR A 1 94 ? 5.187 2.708 15.738 1.00 77.56 94 THR A N 1
ATOM 778 C CA . THR A 1 94 ? 5.404 2.637 14.290 1.00 77.56 94 THR A CA 1
ATOM 779 C C . THR A 1 94 ? 4.539 1.560 13.647 1.00 77.56 94 THR A C 1
ATOM 781 O O . THR A 1 94 ? 4.070 0.630 14.302 1.00 77.56 94 THR A O 1
ATOM 784 N N . ALA A 1 95 ? 4.314 1.678 12.337 1.00 73.12 95 ALA A N 1
ATOM 785 C CA . ALA A 1 95 ? 3.655 0.616 11.589 1.00 73.12 95 ALA A CA 1
ATOM 786 C C . ALA A 1 95 ? 4.499 -0.664 11.643 1.00 73.12 95 ALA A C 1
ATOM 788 O O . ALA A 1 95 ? 5.721 -0.628 11.480 1.00 73.12 95 ALA A O 1
ATOM 789 N N . LEU A 1 96 ? 3.835 -1.802 11.835 1.00 77.69 96 LEU A N 1
ATOM 790 C CA . LEU A 1 96 ? 4.504 -3.093 11.833 1.00 77.69 96 LEU A CA 1
ATOM 791 C C . LEU A 1 96 ? 5.119 -3.364 10.454 1.00 77.69 96 LEU A C 1
ATOM 793 O O . LEU A 1 96 ? 4.416 -3.447 9.446 1.00 77.69 96 LEU A O 1
ATOM 797 N N . VAL A 1 97 ? 6.427 -3.609 10.433 1.00 74.44 97 VAL A N 1
ATOM 798 C CA . VAL A 1 97 ? 7.091 -4.253 9.297 1.00 74.44 97 VAL A CA 1
ATOM 799 C C . VAL A 1 97 ? 6.919 -5.758 9.465 1.00 74.44 97 VAL A C 1
ATOM 801 O O . VAL A 1 97 ? 7.533 -6.365 10.347 1.00 74.44 97 VAL A O 1
ATOM 804 N N . ARG A 1 98 ? 6.057 -6.374 8.651 1.00 71.00 98 ARG A N 1
ATOM 805 C CA . ARG A 1 98 ? 5.776 -7.807 8.780 1.00 71.00 98 ARG A CA 1
ATOM 806 C C . ARG A 1 98 ? 7.025 -8.639 8.491 1.00 71.00 98 ARG A C 1
ATOM 808 O O . ARG A 1 98 ? 7.868 -8.289 7.658 1.00 71.00 98 ARG A O 1
ATOM 815 N N . ARG A 1 99 ? 7.123 -9.786 9.162 1.00 74.00 99 ARG A N 1
ATOM 816 C CA . ARG A 1 99 ? 8.112 -10.821 8.840 1.00 74.00 99 ARG A CA 1
ATOM 817 C C . ARG A 1 99 ? 7.541 -11.716 7.742 1.00 74.00 99 ARG A C 1
ATOM 819 O O . ARG A 1 99 ? 6.341 -11.966 7.720 1.00 74.00 99 ARG A O 1
ATOM 826 N N . PHE A 1 100 ? 8.392 -12.169 6.824 1.00 70.50 100 PHE A N 1
ATOM 827 C CA . PHE A 1 100 ? 7.976 -12.982 5.677 1.00 70.50 100 PHE A CA 1
ATOM 828 C C . PHE A 1 100 ? 7.174 -14.210 6.123 1.00 70.50 100 PHE A C 1
ATOM 830 O O . PHE A 1 100 ? 7.672 -15.005 6.917 1.00 70.50 100 PHE A O 1
ATOM 837 N N . GLY A 1 101 ? 5.941 -14.336 5.625 1.00 67.44 101 GLY A N 1
ATOM 838 C CA . GLY A 1 101 ? 5.057 -15.472 5.902 1.00 67.44 101 GLY A CA 1
ATOM 839 C C . GLY A 1 101 ? 4.587 -15.615 7.355 1.00 67.44 101 GLY A C 1
ATOM 840 O O . GLY A 1 101 ? 3.979 -16.628 7.683 1.00 67.44 101 GLY A O 1
ATOM 841 N N . VAL A 1 102 ? 4.853 -14.635 8.228 1.00 75.50 102 VAL A N 1
ATOM 842 C CA . VAL A 1 102 ? 4.459 -14.689 9.642 1.00 75.50 102 VAL A CA 1
ATOM 843 C C . VAL A 1 102 ? 3.517 -13.535 9.958 1.00 75.50 102 VAL A C 1
ATOM 845 O O . VAL A 1 102 ? 3.924 -12.374 10.034 1.00 75.50 102 VAL A O 1
ATOM 848 N N . THR A 1 103 ? 2.252 -13.883 10.177 1.00 80.56 103 THR A N 1
ATOM 849 C CA . THR A 1 103 ? 1.217 -12.981 10.687 1.00 80.56 103 THR A CA 1
ATOM 850 C C . THR A 1 103 ? 1.529 -12.579 12.128 1.00 80.56 103 THR A C 1
ATOM 852 O O . THR A 1 103 ? 1.936 -13.401 12.951 1.00 80.56 103 THR A O 1
ATOM 855 N N . HIS A 1 104 ? 1.352 -11.299 12.448 1.00 87.94 104 HIS A N 1
ATOM 856 C CA . HIS A 1 104 ? 1.546 -10.800 13.807 1.00 87.94 104 HIS A CA 1
ATOM 857 C C . HIS A 1 104 ? 0.320 -11.078 14.686 1.00 87.94 104 HIS A C 1
ATOM 859 O O . HIS A 1 104 ? -0.804 -11.080 14.204 1.00 87.94 104 HIS A O 1
ATOM 865 N N . LYS A 1 105 ? 0.506 -11.249 16.000 1.00 89.12 105 LYS A N 1
ATOM 866 C CA . LYS A 1 105 ? -0.593 -11.574 16.934 1.00 89.12 105 LYS A CA 1
ATOM 867 C C . LYS A 1 105 ? -1.722 -10.529 16.992 1.00 89.12 105 LYS A C 1
ATOM 869 O O . LYS A 1 105 ? -2.841 -10.869 17.345 1.00 89.12 105 LYS A O 1
ATOM 874 N N . CYS A 1 106 ? -1.416 -9.268 16.680 1.00 91.94 106 CYS A N 1
ATOM 875 C CA . CYS A 1 106 ? -2.396 -8.172 16.630 1.00 91.94 106 CYS A CA 1
ATOM 876 C C . CYS A 1 106 ? -2.981 -7.952 15.225 1.00 91.94 106 CYS A C 1
ATOM 878 O O . CYS A 1 106 ? -3.757 -7.024 15.020 1.00 91.94 106 CYS A O 1
ATOM 880 N N . GLU A 1 107 ? -2.566 -8.750 14.244 1.00 90.94 107 GLU A N 1
ATOM 881 C CA . GLU A 1 107 ? -3.108 -8.692 12.894 1.00 90.94 107 GLU A CA 1
ATOM 882 C C . GLU A 1 107 ? -4.393 -9.517 12.818 1.00 90.94 107 GLU A C 1
ATOM 884 O O . GLU A 1 107 ? -4.429 -10.674 13.234 1.00 90.94 107 GLU A O 1
ATOM 889 N N . VAL A 1 108 ? -5.441 -8.920 12.260 1.00 94.31 108 VAL A N 1
ATOM 890 C CA . VAL A 1 108 ? -6.753 -9.548 12.105 1.00 94.31 108 VAL A CA 1
ATOM 891 C C . VAL A 1 108 ? -7.079 -9.668 10.627 1.00 94.31 108 VAL A C 1
ATOM 893 O O . VAL A 1 108 ? -7.017 -8.688 9.880 1.00 94.31 108 VAL A O 1
ATOM 896 N N . ALA A 1 109 ? -7.435 -10.880 10.206 1.00 93.56 109 ALA A N 1
ATOM 897 C CA . ALA A 1 109 ? -7.982 -11.116 8.880 1.00 93.56 109 ALA A CA 1
ATOM 898 C C . ALA A 1 109 ? -9.371 -10.474 8.771 1.00 93.56 109 ALA A C 1
ATOM 900 O O . ALA A 1 109 ? -10.208 -10.615 9.660 1.00 93.56 109 ALA A O 1
ATOM 901 N N . VAL A 1 110 ? -9.617 -9.781 7.665 1.00 93.81 110 VAL A N 1
ATOM 902 C CA . VAL A 1 110 ? -10.881 -9.089 7.393 1.00 93.81 110 VAL A CA 1
ATOM 903 C C . VAL A 1 110 ? -11.538 -9.656 6.147 1.00 93.81 110 VAL A C 1
ATOM 905 O O . VAL A 1 110 ? -10.888 -10.302 5.321 1.00 93.81 110 VAL A O 1
ATOM 908 N N . ARG A 1 111 ? -12.827 -9.365 5.954 1.00 93.06 111 ARG A N 1
ATOM 909 C CA . ARG A 1 111 ? -13.463 -9.596 4.659 1.00 93.06 111 ARG A CA 1
ATOM 910 C C . ARG A 1 111 ? -12.714 -8.780 3.600 1.00 93.06 111 ARG A C 1
ATOM 912 O O . ARG A 1 111 ? -12.630 -7.563 3.763 1.00 93.06 111 ARG A O 1
ATOM 919 N N . PRO A 1 112 ? -12.225 -9.395 2.507 1.00 91.62 112 PRO A N 1
ATOM 920 C CA . PRO A 1 112 ? -11.459 -8.668 1.511 1.00 91.62 112 PRO A CA 1
ATOM 921 C C . PRO A 1 112 ? -12.230 -7.476 0.942 1.00 91.62 112 PRO A C 1
ATOM 923 O O . PRO A 1 112 ? -13.367 -7.608 0.476 1.00 91.62 112 PRO A O 1
ATOM 926 N N . PHE A 1 113 ? -11.591 -6.315 0.936 1.00 91.69 113 PHE A N 1
ATOM 927 C CA . PHE A 1 113 ? -12.098 -5.101 0.306 1.00 91.69 113 PHE A CA 1
ATOM 928 C C . PHE A 1 113 ? -10.968 -4.401 -0.442 1.00 91.69 113 PHE A C 1
ATOM 930 O O . PHE A 1 113 ? -9.808 -4.786 -0.341 1.00 91.69 113 PHE A O 1
ATOM 937 N N . ARG A 1 114 ? -11.308 -3.412 -1.261 1.00 89.81 114 ARG A N 1
ATOM 938 C CA . ARG A 1 114 ? -10.337 -2.678 -2.069 1.00 89.81 114 ARG A CA 1
ATOM 939 C C . ARG A 1 114 ? -10.252 -1.237 -1.596 1.00 89.81 114 ARG A C 1
ATOM 941 O O . ARG A 1 114 ? -11.278 -0.631 -1.292 1.00 89.81 114 ARG A O 1
ATOM 948 N N . LEU A 1 115 ? -9.046 -0.695 -1.564 1.00 90.25 115 LEU A N 1
ATOM 949 C CA . LEU A 1 115 ? -8.789 0.714 -1.316 1.00 90.25 115 LEU A CA 1
ATOM 950 C C . LEU A 1 115 ? -8.366 1.377 -2.617 1.00 90.25 115 LEU A C 1
ATOM 952 O O . LEU A 1 115 ? -7.464 0.889 -3.289 1.00 90.25 115 LEU A O 1
ATOM 956 N N . MET A 1 116 ? -9.013 2.489 -2.951 1.00 87.75 116 MET A N 1
ATOM 957 C CA . MET A 1 116 ? -8.533 3.411 -3.973 1.00 87.75 116 MET A CA 1
ATOM 958 C C . MET A 1 116 ? -7.631 4.440 -3.295 1.00 87.75 116 MET A C 1
ATOM 960 O O . MET A 1 116 ? -8.060 5.128 -2.367 1.00 87.75 116 MET A O 1
ATOM 964 N N . LEU A 1 117 ? -6.387 4.516 -3.744 1.00 87.75 117 LEU A N 1
ATOM 965 C CA . LEU A 1 117 ? -5.285 5.159 -3.047 1.00 87.75 117 LEU A CA 1
ATOM 966 C C . LEU A 1 117 ? -4.600 6.167 -3.949 1.00 87.75 117 LEU A C 1
ATOM 968 O O . LEU A 1 117 ? -4.194 5.823 -5.052 1.00 87.75 117 LEU A O 1
ATOM 972 N N . GLN A 1 118 ? -4.395 7.383 -3.471 1.00 83.56 118 GLN A N 1
ATOM 973 C CA . GLN A 1 118 ? -3.576 8.358 -4.174 1.00 83.56 118 GLN A CA 1
ATOM 974 C C . GLN A 1 118 ? -2.205 8.452 -3.500 1.00 83.56 118 GLN A C 1
ATOM 976 O O . GLN A 1 118 ? -2.140 8.812 -2.318 1.00 83.56 118 GLN A O 1
ATOM 981 N N . PRO A 1 119 ? -1.107 8.151 -4.218 1.00 74.56 119 PRO A N 1
ATOM 982 C CA . PRO A 1 119 ? 0.229 8.454 -3.733 1.00 74.56 119 PRO A CA 1
ATOM 983 C C . PRO A 1 119 ? 0.350 9.970 -3.572 1.00 74.56 119 PRO A C 1
ATOM 985 O O . PRO A 1 119 ? 0.188 10.714 -4.541 1.00 74.56 119 PRO A O 1
ATOM 988 N N . ARG A 1 120 ? 0.621 10.445 -2.358 1.00 69.56 120 ARG A N 1
ATOM 989 C CA . ARG A 1 120 ? 0.883 11.857 -2.101 1.00 69.56 120 ARG A CA 1
ATOM 990 C C . ARG A 1 120 ? 2.369 12.030 -1.841 1.00 69.56 120 ARG A C 1
ATOM 992 O O . ARG A 1 120 ? 2.939 11.367 -0.976 1.00 69.56 120 ARG A O 1
ATOM 999 N N . LYS A 1 121 ? 2.975 12.939 -2.599 1.00 62.56 121 LYS A N 1
ATOM 1000 C CA . LYS A 1 121 ? 4.306 13.440 -2.285 1.00 62.56 121 LYS A CA 1
ATOM 1001 C C . LYS A 1 121 ? 4.211 14.355 -1.066 1.00 62.56 121 LYS A C 1
ATOM 1003 O O . LYS A 1 121 ? 3.301 15.185 -0.994 1.00 62.56 121 LYS A O 1
ATOM 1008 N N . ASP A 1 122 ? 5.097 14.162 -0.102 1.00 63.06 122 ASP A N 1
ATOM 1009 C CA . ASP A 1 122 ? 5.322 15.126 0.966 1.00 63.06 122 ASP A CA 1
ATOM 1010 C C . ASP A 1 122 ? 5.963 16.410 0.402 1.00 63.06 122 ASP A C 1
ATOM 1012 O O . ASP A 1 122 ? 6.212 16.535 -0.802 1.00 63.06 122 ASP A O 1
ATOM 1016 N N . GLU A 1 123 ? 6.215 17.381 1.275 1.00 61.78 123 GLU A N 1
ATOM 1017 C CA . GLU A 1 123 ? 6.838 18.662 0.911 1.00 61.78 123 GLU A CA 1
ATOM 1018 C C . GLU A 1 123 ? 8.245 18.491 0.303 1.00 61.78 123 GLU A C 1
ATOM 1020 O O . GLU A 1 123 ? 8.712 19.370 -0.417 1.00 61.78 123 GLU A O 1
ATOM 1025 N N . ASN A 1 124 ? 8.882 17.335 0.517 1.00 66.25 124 ASN A N 1
ATOM 1026 C CA . ASN A 1 124 ? 10.204 16.984 0.002 1.00 66.25 124 ASN A CA 1
ATOM 1027 C C . ASN A 1 124 ? 10.141 16.142 -1.286 1.00 66.25 124 ASN A C 1
ATOM 1029 O O . ASN A 1 124 ? 11.176 15.751 -1.822 1.00 66.25 124 ASN A O 1
ATOM 1033 N N . GLY A 1 125 ? 8.942 15.848 -1.799 1.00 59.28 125 GLY A N 1
ATOM 1034 C CA . GLY A 1 125 ? 8.754 15.032 -2.995 1.00 59.28 125 GLY A CA 1
ATOM 1035 C C . GLY A 1 125 ? 8.730 13.516 -2.752 1.00 59.28 125 GLY A C 1
ATOM 1036 O O . GLY A 1 125 ? 8.596 12.769 -3.727 1.00 59.28 125 GLY A O 1
ATOM 1037 N N . ASN A 1 126 ? 8.813 13.054 -1.500 1.00 58.88 126 ASN A N 1
ATOM 1038 C CA . ASN A 1 126 ? 8.791 11.640 -1.122 1.00 58.88 126 ASN A CA 1
ATOM 1039 C C . ASN A 1 126 ? 7.358 11.110 -1.049 1.00 58.88 126 ASN A C 1
ATOM 1041 O O . ASN A 1 126 ? 6.465 11.759 -0.508 1.00 58.88 126 ASN A O 1
ATOM 1045 N N . TYR A 1 127 ? 7.127 9.894 -1.538 1.00 58.44 127 TYR A N 1
ATOM 1046 C CA . TYR A 1 127 ? 5.822 9.229 -1.466 1.00 58.44 127 TYR A CA 1
ATOM 1047 C C . TYR A 1 127 ? 5.563 8.620 -0.081 1.00 58.44 127 TYR A C 1
ATOM 1049 O O . TYR A 1 127 ? 5.438 7.406 0.053 1.00 58.44 127 TYR A O 1
ATOM 1057 N N . ASP A 1 128 ? 5.496 9.455 0.953 1.00 52.47 128 ASP A N 1
ATOM 1058 C CA . ASP A 1 128 ? 5.379 8.988 2.342 1.00 52.47 128 ASP A CA 1
ATOM 1059 C C . ASP A 1 128 ? 3.928 8.909 2.840 1.00 52.47 128 ASP A C 1
ATOM 1061 O O . ASP A 1 128 ? 3.628 8.252 3.841 1.00 52.47 128 ASP A O 1
ATOM 1065 N N . LYS A 1 129 ? 2.989 9.559 2.141 1.00 57.88 129 LYS A N 1
ATOM 1066 C CA . LYS A 1 129 ? 1.577 9.603 2.538 1.00 57.88 129 LYS A CA 1
ATOM 1067 C C . LYS A 1 129 ? 0.698 9.030 1.435 1.00 57.88 129 LYS A C 1
ATOM 1069 O O . LYS A 1 129 ? 0.648 9.549 0.326 1.00 57.88 129 LYS A O 1
ATOM 1074 N N . THR A 1 130 ? -0.054 7.984 1.756 1.00 75.25 130 THR A N 1
ATOM 1075 C CA . THR A 1 130 ? -1.075 7.436 0.859 1.00 75.25 130 THR A CA 1
ATOM 1076 C C . THR A 1 130 ? -2.440 7.942 1.303 1.00 75.25 130 THR A C 1
ATOM 1078 O O . THR A 1 130 ? -2.884 7.622 2.405 1.00 75.25 130 THR A O 1
ATOM 1081 N N . LEU A 1 131 ? -3.113 8.727 0.460 1.00 80.56 131 LEU A N 1
ATOM 1082 C CA . LEU A 1 131 ? -4.477 9.172 0.736 1.00 80.56 131 LEU A CA 1
ATOM 1083 C C . LEU A 1 131 ? -5.465 8.082 0.318 1.00 80.56 131 LEU A C 1
ATOM 1085 O O . LEU A 1 131 ? -5.464 7.651 -0.834 1.00 80.56 131 LEU A O 1
ATOM 1089 N N . ILE A 1 132 ? -6.338 7.668 1.233 1.00 87.44 132 ILE A N 1
ATOM 1090 C CA . ILE A 1 132 ? -7.445 6.765 0.911 1.00 87.44 132 ILE A CA 1
ATOM 1091 C C . ILE A 1 132 ? -8.582 7.592 0.316 1.00 87.44 132 ILE A C 1
ATOM 1093 O O . ILE A 1 132 ? -9.275 8.318 1.025 1.00 87.44 132 ILE A O 1
ATOM 1097 N N . LEU A 1 133 ? -8.788 7.461 -0.992 1.00 82.44 133 LEU A N 1
ATOM 1098 C CA . LEU A 1 133 ? -9.870 8.137 -1.698 1.00 82.44 133 LEU A CA 1
ATOM 1099 C C . LEU A 1 133 ? -11.208 7.451 -1.423 1.00 82.44 133 LEU A C 1
ATOM 1101 O O . LEU A 1 133 ? -12.201 8.114 -1.122 1.00 82.44 133 LEU A O 1
ATOM 1105 N N . ARG A 1 134 ? -11.257 6.117 -1.553 1.00 85.69 134 ARG A N 1
ATOM 1106 C CA . ARG A 1 134 ? -12.502 5.339 -1.453 1.00 85.69 134 ARG A CA 1
ATOM 1107 C C . ARG A 1 134 ? -12.271 3.909 -0.978 1.00 85.69 134 ARG A C 1
ATOM 1109 O O . ARG A 1 134 ? -11.255 3.292 -1.289 1.00 85.69 134 ARG A O 1
ATOM 1116 N N . TYR A 1 135 ? -13.293 3.373 -0.314 1.00 89.75 135 TYR A N 1
ATOM 1117 C CA . TYR A 1 135 ? -13.460 1.944 -0.066 1.00 89.75 135 TYR A CA 1
ATOM 1118 C C . TYR A 1 135 ? -14.329 1.350 -1.170 1.00 89.75 135 TYR A C 1
ATOM 1120 O O . TYR A 1 135 ? -15.390 1.880 -1.504 1.00 89.75 135 TYR A O 1
ATOM 1128 N N . LEU A 1 136 ? -13.887 0.233 -1.728 1.00 86.00 136 LEU A N 1
ATOM 1129 C CA . LEU A 1 136 ? -14.539 -0.469 -2.819 1.00 86.00 136 LEU A CA 1
ATOM 1130 C C . LEU A 1 136 ? -14.803 -1.917 -2.399 1.00 86.00 136 LEU A C 1
ATOM 1132 O O . LEU A 1 136 ? -13.993 -2.561 -1.733 1.00 86.00 136 LEU A O 1
ATOM 1136 N N . THR A 1 137 ? -15.929 -2.482 -2.831 1.00 83.19 137 THR A N 1
ATOM 1137 C CA . THR A 1 137 ? -16.197 -3.913 -2.620 1.00 83.19 137 THR A CA 1
ATOM 1138 C C . THR A 1 137 ? -15.177 -4.745 -3.398 1.00 83.19 137 THR A C 1
ATOM 1140 O O . THR A 1 137 ? -14.920 -4.441 -4.574 1.00 83.19 137 THR A O 1
ATOM 1143 N N . SER A 1 138 ? -14.640 -5.806 -2.790 1.00 74.62 138 SER A N 1
ATOM 1144 C CA . SER A 1 138 ? -13.830 -6.789 -3.518 1.00 74.62 138 SER A CA 1
ATOM 1145 C C . SER A 1 138 ? -14.686 -7.519 -4.569 1.00 74.62 138 SER A C 1
ATOM 1147 O O . SER A 1 138 ? -15.846 -7.831 -4.286 1.00 74.62 138 SER A O 1
ATOM 1149 N N . PRO A 1 139 ? -14.154 -7.827 -5.767 1.00 70.00 139 PRO A N 1
ATOM 1150 C CA . PRO A 1 139 ? -14.830 -8.689 -6.735 1.00 70.00 139 PRO A CA 1
ATOM 1151 C C . PRO A 1 139 ? -15.147 -10.075 -6.154 1.00 70.00 139 PRO A C 1
ATOM 1153 O O . PRO A 1 139 ? -16.213 -10.618 -6.423 1.00 70.00 139 PRO A O 1
ATOM 1156 N N . GLN A 1 140 ? -14.278 -10.602 -5.285 1.00 60.75 140 GLN A N 1
ATOM 1157 C CA . GLN A 1 140 ? -14.479 -11.888 -4.606 1.00 60.75 140 GLN A CA 1
ATOM 1158 C C . GLN A 1 140 ? -15.664 -11.838 -3.628 1.00 60.75 140 GLN A C 1
ATOM 1160 O O . GLN A 1 140 ? -16.437 -12.786 -3.530 1.00 60.75 140 GLN A O 1
ATOM 1165 N N . ALA A 1 141 ? -15.893 -10.693 -2.975 1.00 55.38 141 ALA A N 1
ATOM 1166 C CA . ALA A 1 141 ? -17.071 -10.493 -2.131 1.00 55.38 141 ALA A CA 1
ATOM 1167 C C . ALA A 1 141 ? -18.386 -10.481 -2.938 1.00 55.38 141 ALA A C 1
ATOM 1169 O O . ALA A 1 141 ? -19.443 -10.731 -2.368 1.00 55.38 141 ALA A O 1
ATOM 1170 N N . ARG A 1 142 ? -18.334 -10.226 -4.257 1.00 50.53 142 ARG A N 1
ATOM 1171 C CA . ARG A 1 142 ? -19.506 -10.295 -5.151 1.00 50.53 142 ARG A CA 1
ATOM 1172 C C . ARG A 1 142 ? -19.837 -11.730 -5.570 1.00 50.53 142 ARG A C 1
ATOM 1174 O O . ARG A 1 142 ? -21.002 -12.016 -5.829 1.00 50.53 142 ARG A O 1
ATOM 1181 N N . GLN A 1 143 ? -18.846 -12.624 -5.613 1.00 48.62 143 GLN A N 1
ATOM 1182 C CA . GLN A 1 143 ? -19.050 -14.041 -5.944 1.00 48.62 143 GLN A CA 1
ATOM 1183 C C . GLN A 1 143 ? -19.716 -14.818 -4.798 1.00 48.62 143 GLN A C 1
ATOM 1185 O O . GLN A 1 143 ? -20.472 -15.744 -5.060 1.00 48.62 143 GLN A O 1
ATOM 1190 N N . ASN A 1 144 ? -19.519 -14.382 -3.550 1.00 44.50 144 ASN A N 1
ATOM 1191 C CA . ASN A 1 144 ? -20.126 -14.985 -2.357 1.00 44.50 144 ASN A CA 1
ATOM 1192 C C . ASN A 1 144 ? -21.424 -14.303 -1.897 1.00 44.50 144 ASN A C 1
ATOM 1194 O O . ASN A 1 144 ? -21.880 -14.535 -0.778 1.00 44.50 144 ASN A O 1
ATOM 1198 N N . THR A 1 145 ? -22.043 -13.465 -2.734 1.00 40.59 145 THR A N 1
ATOM 1199 C CA . THR A 1 145 ? -23.442 -13.089 -2.493 1.00 40.59 145 THR A CA 1
ATOM 1200 C C . THR A 1 145 ? -24.273 -14.352 -2.721 1.00 40.59 145 THR A C 1
ATOM 1202 O O . THR A 1 145 ? -24.159 -14.907 -3.816 1.00 40.59 145 THR A O 1
ATOM 1205 N N . PRO A 1 146 ? -25.076 -14.842 -1.757 1.00 36.62 146 PRO A N 1
ATOM 1206 C CA . PRO A 1 146 ? -25.928 -15.991 -2.012 1.00 36.62 146 PRO A CA 1
ATOM 1207 C C . PRO A 1 146 ? -26.827 -15.657 -3.203 1.00 36.62 146 PRO A C 1
ATOM 1209 O O . PRO A 1 146 ? -27.702 -14.795 -3.110 1.00 36.62 146 PRO A O 1
ATOM 1212 N N . GLN A 1 147 ? -26.580 -16.301 -4.346 1.00 38.12 147 GLN A N 1
ATOM 1213 C CA . GLN A 1 147 ? -27.575 -16.362 -5.401 1.00 38.12 147 GLN A CA 1
ATOM 1214 C C . GLN A 1 147 ? -28.773 -17.055 -4.769 1.00 38.12 147 GLN A C 1
ATOM 1216 O O . GLN A 1 147 ? -28.685 -18.221 -4.385 1.00 38.12 147 GLN A O 1
ATOM 1221 N N . MET A 1 148 ? -29.874 -16.319 -4.609 1.00 36.66 148 MET A N 1
ATOM 1222 C CA . MET A 1 148 ? -31.166 -16.941 -4.354 1.00 36.66 148 MET A CA 1
ATOM 1223 C C . MET A 1 148 ? -31.321 -18.062 -5.387 1.00 36.66 148 MET A C 1
ATOM 1225 O O . MET A 1 148 ? -31.199 -17.776 -6.584 1.00 36.66 148 MET A O 1
ATOM 1229 N N . PRO A 1 149 ? -31.509 -19.321 -4.959 1.00 34.28 149 PRO A N 1
ATOM 1230 C CA . PRO A 1 149 ? -31.612 -20.412 -5.904 1.00 34.28 149 PRO A CA 1
ATOM 1231 C C . PRO A 1 149 ? -32.798 -20.136 -6.838 1.00 34.28 149 PRO A C 1
ATOM 1233 O O . PRO A 1 149 ? -33.878 -19.774 -6.356 1.00 34.28 149 PRO A O 1
ATOM 1236 N N . PRO A 1 150 ? -32.623 -20.268 -8.164 1.00 41.56 150 PRO A N 1
ATOM 1237 C CA . PRO A 1 150 ? -33.759 -20.276 -9.069 1.00 41.56 150 PRO A CA 1
ATOM 1238 C C . PRO A 1 150 ? -34.697 -21.417 -8.663 1.00 41.56 150 PRO A C 1
ATOM 1240 O O . PRO A 1 150 ? -34.246 -22.495 -8.269 1.00 41.56 150 PRO A O 1
ATOM 1243 N N . ALA A 1 151 ? -36.005 -21.156 -8.729 1.00 37.12 151 ALA A N 1
ATOM 1244 C CA . ALA A 1 151 ? -37.033 -22.143 -8.425 1.00 37.12 151 ALA A CA 1
ATOM 1245 C C . ALA A 1 151 ? -36.753 -23.458 -9.184 1.00 37.12 151 ALA A C 1
ATOM 1247 O O . ALA A 1 151 ? -36.379 -23.407 -10.360 1.00 37.12 151 ALA A O 1
ATOM 1248 N N . PRO A 1 152 ? -36.891 -24.627 -8.534 1.00 35.75 152 PRO A N 1
ATOM 1249 C CA . PRO A 1 152 ? -36.457 -25.891 -9.108 1.00 35.75 152 PRO A CA 1
ATOM 1250 C C . PRO A 1 152 ? -37.256 -26.221 -10.372 1.00 35.75 152 PRO A C 1
ATOM 1252 O O . PRO A 1 152 ? -38.453 -26.500 -10.317 1.00 35.75 152 PRO A O 1
ATOM 1255 N N . ALA A 1 153 ? -36.568 -26.221 -11.514 1.00 40.59 153 ALA A N 1
ATOM 1256 C CA . ALA A 1 153 ? -37.048 -26.856 -12.729 1.00 40.59 153 ALA A CA 1
ATOM 1257 C C . ALA A 1 153 ? -36.892 -28.376 -12.580 1.00 40.59 153 ALA A C 1
ATOM 1259 O O . ALA A 1 153 ? -35.811 -28.888 -12.288 1.00 40.59 153 ALA A O 1
ATOM 1260 N N . THR A 1 154 ? -37.994 -29.094 -12.756 1.00 39.09 154 THR A N 1
ATOM 1261 C CA . THR A 1 154 ? -38.070 -30.554 -12.715 1.00 39.09 154 THR A CA 1
ATOM 1262 C C . THR A 1 154 ? -37.283 -31.130 -13.897 1.00 39.09 154 THR A C 1
ATOM 1264 O O . THR A 1 154 ? -37.618 -30.868 -15.050 1.00 39.09 154 THR A O 1
ATOM 1267 N N . ALA A 1 155 ? -36.224 -31.899 -13.630 1.00 35.50 155 ALA A N 1
ATOM 1268 C CA . ALA A 1 155 ? -35.444 -32.580 -14.665 1.00 35.50 155 ALA A CA 1
ATOM 1269 C C . ALA A 1 155 ? -35.963 -34.016 -14.897 1.00 35.50 155 ALA A C 1
ATOM 1271 O O . ALA A 1 155 ? -36.288 -34.700 -13.923 1.00 35.50 155 ALA A O 1
ATOM 1272 N N . PRO A 1 156 ? -36.021 -34.506 -16.152 1.00 45.28 156 PRO A N 1
ATOM 1273 C CA . PRO A 1 156 ? -36.367 -35.890 -16.447 1.00 45.28 156 PRO A CA 1
ATOM 1274 C C . PRO A 1 156 ? -35.178 -36.841 -16.234 1.00 45.28 156 PRO A C 1
ATOM 1276 O O . PRO A 1 156 ? -34.012 -36.495 -16.425 1.00 45.28 156 PRO A O 1
ATOM 1279 N N . VAL A 1 157 ? -35.526 -38.066 -15.843 1.00 41.47 157 VAL A N 1
ATOM 1280 C CA . VAL A 1 157 ? -34.657 -39.201 -15.503 1.00 41.47 157 VAL A CA 1
ATOM 1281 C C . VAL A 1 157 ? -33.774 -39.623 -16.686 1.00 41.47 157 VAL A C 1
ATOM 1283 O O . VAL A 1 157 ? -34.270 -39.818 -17.795 1.00 41.47 157 VAL A O 1
ATOM 1286 N N . ARG A 1 158 ? -32.469 -39.821 -16.444 1.00 40.34 158 ARG A N 1
ATOM 1287 C CA . ARG A 1 158 ? -31.509 -40.374 -17.417 1.00 40.34 158 ARG A CA 1
ATOM 1288 C C . ARG A 1 158 ? -31.076 -41.785 -17.004 1.00 40.34 158 ARG A C 1
ATOM 1290 O O . ARG A 1 158 ? -30.677 -42.008 -15.865 1.00 40.34 158 ARG A O 1
ATOM 1297 N N . VAL A 1 159 ? -31.171 -42.712 -17.954 1.00 39.50 159 VAL A N 1
ATOM 1298 C CA . VAL A 1 159 ? -30.825 -44.140 -17.858 1.00 39.50 159 VAL A CA 1
ATOM 1299 C C . VAL A 1 159 ? -29.299 -44.323 -17.877 1.00 39.50 159 VAL A C 1
ATOM 1301 O O . VAL A 1 159 ? -28.619 -43.693 -18.685 1.00 39.50 159 VAL A O 1
ATOM 1304 N N . GLN A 1 160 ? -28.772 -45.171 -16.986 1.00 37.34 160 GLN A N 1
ATOM 1305 C CA . GLN A 1 160 ? -27.361 -45.577 -16.930 1.00 37.34 160 GLN A CA 1
ATOM 1306 C C . GLN A 1 160 ? -27.061 -46.713 -17.923 1.00 37.34 160 GLN A C 1
ATOM 1308 O O . GLN A 1 160 ? -27.841 -47.656 -18.040 1.00 37.34 160 GLN A O 1
ATOM 1313 N N . THR A 1 161 ? -25.892 -46.663 -18.563 1.00 45.81 161 THR A N 1
ATOM 1314 C CA . THR A 1 161 ? -25.264 -47.779 -19.297 1.00 45.81 161 THR A CA 1
ATOM 1315 C C . THR A 1 161 ? -23.890 -48.097 -18.676 1.00 45.81 161 THR A C 1
ATOM 1317 O O . THR A 1 161 ? -23.250 -47.183 -18.151 1.00 45.81 161 THR A O 1
ATOM 1320 N N . PRO A 1 162 ? -23.439 -49.370 -18.692 1.00 55.91 162 PRO A N 1
ATOM 1321 C CA . PRO A 1 162 ? -22.254 -49.840 -17.964 1.00 55.91 162 PRO A CA 1
ATOM 1322 C C . PRO A 1 162 ? -20.924 -49.576 -18.708 1.00 55.91 162 PRO A C 1
ATOM 1324 O O . PRO A 1 162 ? -20.944 -49.295 -19.910 1.00 55.91 162 PRO A O 1
ATOM 1327 N N . PRO A 1 163 ? -19.768 -4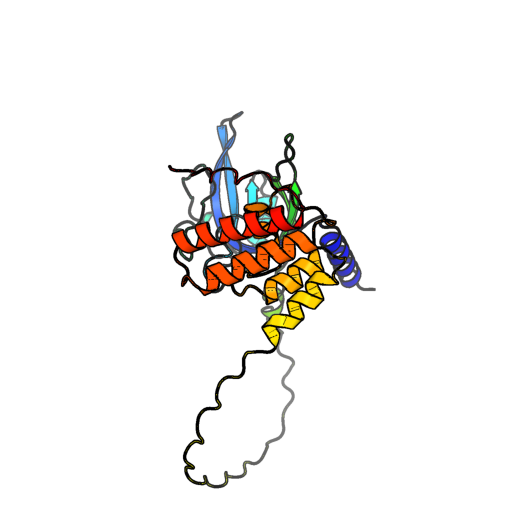9.672 -18.014 1.00 60.66 163 PRO A N 1
ATOM 1328 C CA . PRO A 1 163 ? -18.457 -49.327 -18.566 1.00 60.66 163 PRO A CA 1
ATOM 1329 C C . PRO A 1 163 ? -17.806 -50.486 -19.356 1.00 60.66 163 PRO A C 1
ATOM 1331 O O . PRO A 1 163 ? -18.041 -51.652 -19.029 1.00 60.66 163 PRO A O 1
ATOM 1334 N N . PRO A 1 164 ? -16.962 -50.192 -20.367 1.00 62.09 164 PRO A N 1
ATOM 1335 C CA . PRO A 1 164 ? -16.128 -51.181 -21.055 1.00 62.09 164 PRO A CA 1
ATOM 1336 C C . PRO A 1 164 ? -14.773 -51.425 -20.341 1.00 62.09 164 PRO A C 1
ATOM 1338 O O . PRO A 1 164 ? -14.363 -50.598 -19.524 1.00 62.09 164 PRO A O 1
ATOM 1341 N N . PRO A 1 165 ? -14.084 -52.551 -20.632 1.00 53.81 165 PRO A N 1
ATOM 1342 C CA . PRO A 1 165 ? -12.932 -53.038 -19.867 1.00 53.81 165 PRO A CA 1
ATOM 1343 C C . PRO A 1 165 ? -11.599 -52.354 -20.219 1.00 53.81 165 PRO A C 1
ATOM 1345 O O . PRO A 1 165 ? -11.396 -51.881 -21.338 1.00 53.81 165 PRO A O 1
ATOM 1348 N N . GLU A 1 166 ? -10.692 -52.352 -19.238 1.00 51.56 166 GLU A N 1
ATOM 1349 C CA . GLU A 1 166 ? -9.303 -51.876 -19.317 1.00 51.56 166 GLU A CA 1
ATOM 1350 C C . GLU A 1 166 ? -8.441 -52.712 -20.280 1.00 51.56 166 GLU A C 1
ATOM 1352 O O . GLU A 1 166 ? -8.534 -53.942 -20.269 1.00 51.56 166 GLU A O 1
ATOM 1357 N N . PRO A 1 167 ? -7.528 -52.075 -21.037 1.00 56.78 167 PRO A N 1
ATOM 1358 C CA . PRO A 1 167 ? -6.369 -52.745 -21.595 1.00 56.78 167 PRO A CA 1
ATOM 1359 C C . PRO A 1 167 ? -5.065 -52.414 -20.855 1.00 56.78 167 PRO A C 1
ATOM 1361 O O . PRO A 1 167 ? -4.886 -51.367 -20.232 1.00 56.78 167 PRO A O 1
ATOM 1364 N N . GLU A 1 168 ? -4.169 -53.386 -20.984 1.00 43.22 168 GLU A N 1
ATOM 1365 C CA . GLU A 1 168 ? -2.923 -53.627 -20.274 1.00 43.22 168 GLU A CA 1
ATOM 1366 C C . GLU A 1 168 ? -1.801 -52.601 -20.488 1.00 43.22 168 GLU A C 1
ATOM 1368 O O . GLU A 1 168 ? -1.755 -51.794 -21.416 1.00 43.22 168 GLU A O 1
ATOM 1373 N N . THR A 1 169 ? -0.854 -52.717 -19.566 1.00 48.66 169 THR A N 1
ATOM 1374 C CA . THR A 1 169 ? 0.370 -51.958 -19.353 1.00 48.66 169 THR A CA 1
ATOM 1375 C C . THR A 1 169 ? 1.324 -52.004 -20.553 1.00 48.66 169 THR A C 1
ATOM 1377 O O . THR A 1 169 ? 1.763 -53.074 -20.967 1.00 48.66 169 THR A O 1
ATOM 1380 N N . ALA A 1 170 ? 1.744 -50.831 -21.040 1.00 44.81 170 ALA A N 1
ATOM 1381 C CA . ALA A 1 170 ? 2.881 -50.682 -21.947 1.00 44.81 170 ALA A CA 1
ATOM 1382 C C . ALA A 1 170 ? 4.002 -49.858 -21.289 1.00 44.81 170 ALA A C 1
ATOM 1384 O O . ALA A 1 170 ? 3.771 -48.833 -20.650 1.00 44.81 170 ALA A O 1
ATOM 1385 N N . VAL A 1 171 ? 5.224 -50.364 -21.446 1.00 48.84 171 VAL A N 1
ATOM 1386 C CA . VAL A 1 171 ? 6.504 -49.872 -20.912 1.00 48.84 171 VAL A CA 1
ATOM 1387 C C . VAL A 1 171 ? 6.855 -48.480 -21.484 1.00 48.84 171 VAL A C 1
ATOM 1389 O O . VAL A 1 171 ? 6.594 -48.231 -22.662 1.00 48.84 171 VAL A O 1
ATOM 1392 N N . PRO A 1 172 ? 7.462 -47.567 -20.695 1.00 53.84 172 PRO A N 1
ATOM 1393 C CA . PRO A 1 172 ? 7.742 -46.197 -21.130 1.00 53.84 172 PRO A CA 1
ATOM 1394 C C . PRO A 1 172 ? 8.878 -46.112 -22.168 1.00 53.84 172 PRO A C 1
ATOM 1396 O O . PRO A 1 172 ? 9.897 -46.791 -22.016 1.00 53.84 172 PRO A O 1
ATOM 1399 N N . PRO A 1 173 ? 8.776 -45.233 -23.184 1.00 49.09 173 PRO A N 1
ATOM 1400 C CA . PRO A 1 173 ? 9.903 -44.905 -24.043 1.00 49.09 173 PRO A CA 1
ATOM 1401 C C . PRO A 1 173 ? 10.866 -43.921 -23.359 1.00 49.09 173 PRO A C 1
ATOM 1403 O O . PRO A 1 173 ? 10.493 -43.121 -22.501 1.00 49.09 173 PRO A O 1
ATOM 1406 N N . ALA A 1 174 ? 12.130 -44.016 -23.765 1.00 46.41 174 ALA A N 1
ATOM 1407 C CA . ALA A 1 174 ? 13.273 -43.292 -23.225 1.00 46.41 174 ALA A CA 1
ATOM 1408 C C . ALA A 1 174 ? 13.109 -41.760 -23.227 1.00 46.41 174 ALA A C 1
ATOM 1410 O O . ALA A 1 174 ? 12.566 -41.171 -24.162 1.00 46.41 174 ALA A O 1
ATOM 1411 N N . ALA A 1 175 ? 13.654 -41.126 -22.185 1.00 46.94 175 ALA A N 1
ATOM 1412 C CA . ALA A 1 175 ? 13.646 -39.681 -21.994 1.00 46.94 175 ALA A CA 1
ATOM 1413 C C . ALA A 1 175 ? 14.251 -38.934 -23.204 1.00 46.94 175 ALA A C 1
ATOM 1415 O O . ALA A 1 175 ? 15.368 -39.259 -23.628 1.00 46.94 175 ALA A O 1
ATOM 1416 N N . PRO A 1 176 ? 13.570 -37.909 -23.746 1.00 41.28 176 PRO A N 1
ATOM 1417 C CA . PRO A 1 176 ? 14.145 -37.065 -24.779 1.00 41.28 176 PRO A CA 1
ATOM 1418 C C . PRO A 1 176 ? 15.290 -36.234 -24.189 1.00 41.28 176 PRO A C 1
ATOM 1420 O O . PRO A 1 176 ? 15.168 -35.622 -23.128 1.00 41.28 176 PRO A O 1
ATOM 1423 N N . ARG A 1 177 ? 16.419 -36.208 -24.901 1.00 46.41 177 ARG A N 1
ATOM 1424 C CA . ARG A 1 177 ? 17.526 -35.289 -24.623 1.00 46.41 177 ARG A CA 1
ATOM 1425 C C . ARG A 1 177 ? 17.007 -33.857 -24.737 1.00 46.41 177 ARG A C 1
ATOM 1427 O O . ARG A 1 177 ? 16.486 -33.474 -25.782 1.00 46.41 177 ARG A O 1
ATOM 1434 N N . THR A 1 178 ? 17.163 -33.086 -23.668 1.00 38.56 178 THR A N 1
ATOM 1435 C CA . THR A 1 178 ? 16.779 -31.677 -23.576 1.00 38.56 178 THR A CA 1
ATOM 1436 C C . THR A 1 178 ? 17.497 -30.879 -24.664 1.00 38.56 178 THR A C 1
ATOM 1438 O O . THR A 1 178 ? 18.712 -30.692 -24.608 1.00 38.56 178 THR A O 1
ATOM 1441 N N . GLN A 1 179 ? 16.758 -30.421 -25.675 1.00 39.34 179 GLN A N 1
ATOM 1442 C CA . GLN A 1 179 ? 17.221 -29.319 -26.513 1.00 39.34 179 GLN A CA 1
ATOM 1443 C C . GLN A 1 179 ? 17.264 -28.043 -25.656 1.00 39.34 179 GLN A C 1
ATOM 1445 O O . GLN A 1 179 ? 16.417 -27.882 -24.771 1.00 39.34 179 GLN A O 1
ATOM 1450 N N . PRO A 1 180 ? 18.227 -27.132 -25.874 1.00 38.47 180 PRO A N 1
ATOM 1451 C CA . PRO A 1 180 ? 18.182 -25.819 -25.245 1.00 38.47 180 PRO A CA 1
ATOM 1452 C C . PRO A 1 180 ? 16.883 -25.110 -25.655 1.00 38.47 180 PRO A C 1
ATOM 1454 O O . PRO A 1 180 ? 16.560 -25.037 -26.840 1.00 38.47 180 PRO A O 1
ATOM 1457 N N . ASN A 1 181 ? 16.123 -24.633 -24.666 1.00 41.62 181 ASN A N 1
ATOM 1458 C CA . ASN A 1 181 ? 14.864 -23.923 -24.885 1.00 41.62 181 ASN A CA 1
ATOM 1459 C C . ASN A 1 181 ? 15.083 -22.724 -25.835 1.00 41.62 181 ASN A C 1
ATOM 1461 O O . ASN A 1 181 ? 15.956 -21.900 -25.556 1.00 41.62 181 ASN A O 1
ATOM 1465 N N . PRO A 1 182 ? 14.263 -22.551 -26.890 1.00 44.69 182 PRO A N 1
ATOM 1466 C CA . PRO A 1 182 ? 14.352 -21.411 -27.815 1.00 44.69 182 PRO A CA 1
ATOM 1467 C C . PRO A 1 182 ? 14.062 -20.052 -27.147 1.00 44.69 182 PRO A C 1
ATOM 1469 O O . PRO A 1 182 ? 14.374 -19.004 -27.705 1.00 44.69 182 PRO A O 1
ATOM 1472 N N . ILE A 1 183 ? 13.554 -20.072 -25.910 1.00 47.81 183 ILE A N 1
ATOM 1473 C CA . ILE A 1 183 ? 13.219 -18.897 -25.098 1.00 47.81 183 ILE A CA 1
ATOM 1474 C C . ILE A 1 183 ? 14.436 -17.990 -24.853 1.00 47.81 183 ILE A C 1
ATOM 1476 O O . ILE A 1 183 ? 14.249 -16.793 -24.690 1.00 47.81 183 ILE A O 1
ATOM 1480 N N . GLU A 1 184 ? 15.678 -18.499 -24.860 1.00 50.62 184 GLU A N 1
ATOM 1481 C CA . GLU A 1 184 ? 16.857 -17.676 -24.524 1.00 50.62 184 GLU A CA 1
ATOM 1482 C C . GLU A 1 184 ? 17.149 -16.540 -25.531 1.00 50.62 184 GLU A C 1
ATOM 1484 O O . GLU A 1 184 ? 17.848 -15.609 -25.143 1.00 50.62 184 GLU A O 1
ATOM 1489 N N . LYS A 1 185 ? 16.617 -16.560 -26.768 1.00 55.00 185 LYS A N 1
ATOM 1490 C CA . LYS A 1 185 ? 16.893 -15.517 -27.787 1.00 55.00 185 LYS A CA 1
ATOM 1491 C C . LYS A 1 185 ? 15.725 -14.584 -28.121 1.00 55.00 185 LYS A C 1
ATOM 1493 O O . LYS A 1 185 ? 15.970 -13.462 -28.560 1.00 55.00 185 LYS A O 1
ATOM 1498 N N . ASP A 1 186 ? 14.481 -15.001 -27.899 1.00 69.75 186 ASP A N 1
ATOM 1499 C CA . ASP A 1 186 ? 13.311 -14.212 -28.319 1.00 69.75 186 ASP A CA 1
ATOM 1500 C C . ASP A 1 186 ? 13.154 -12.921 -27.506 1.00 69.75 186 ASP A C 1
ATOM 1502 O O . ASP A 1 186 ? 12.834 -11.867 -28.056 1.00 69.75 186 ASP A O 1
ATOM 1506 N N . TRP A 1 187 ? 13.465 -12.968 -26.208 1.00 71.31 187 TRP A N 1
ATOM 1507 C CA . TRP A 1 187 ? 13.384 -11.789 -25.346 1.00 71.31 187 TRP A CA 1
ATOM 1508 C C . TRP A 1 187 ? 14.454 -10.739 -25.674 1.00 71.31 187 TRP A C 1
ATOM 1510 O O . TRP A 1 187 ? 14.209 -9.553 -25.478 1.00 71.31 187 TRP A O 1
ATOM 1520 N N . GLU A 1 188 ? 15.632 -11.146 -26.167 1.00 64.88 188 GLU A N 1
ATOM 1521 C CA . GLU A 1 188 ? 16.726 -10.223 -26.503 1.00 64.88 188 GLU A CA 1
ATOM 1522 C C . GLU A 1 188 ? 16.340 -9.352 -27.695 1.00 64.88 188 GLU A C 1
ATOM 1524 O O . GLU A 1 188 ? 16.561 -8.142 -27.688 1.00 64.88 188 GLU A O 1
ATOM 1529 N N . LEU A 1 189 ? 15.723 -9.972 -28.703 1.00 70.25 189 LEU A N 1
ATOM 1530 C CA . LEU A 1 189 ? 15.231 -9.287 -29.889 1.00 70.25 189 LEU A CA 1
ATOM 1531 C C . LEU A 1 189 ? 14.004 -8.421 -29.564 1.00 70.25 189 LEU A C 1
ATOM 1533 O O . LEU A 1 189 ? 13.896 -7.307 -30.070 1.00 70.25 189 LEU A O 1
ATOM 1537 N N . GLU A 1 190 ? 13.100 -8.902 -28.705 1.00 73.06 190 GLU A N 1
ATOM 1538 C CA . GLU A 1 190 ? 11.938 -8.141 -28.221 1.00 73.06 190 GLU A CA 1
ATOM 1539 C C . GLU A 1 190 ? 12.378 -6.904 -27.418 1.00 73.06 190 GLU A C 1
ATOM 1541 O O . GLU A 1 190 ? 11.888 -5.805 -27.662 1.00 73.06 190 GLU A O 1
ATOM 1546 N N . ALA A 1 191 ? 13.368 -7.052 -26.532 1.00 67.62 191 ALA A N 1
ATOM 1547 C CA . ALA A 1 191 ? 13.937 -5.954 -25.759 1.00 67.62 191 ALA A CA 1
ATOM 1548 C C . ALA A 1 191 ? 14.705 -4.960 -26.651 1.00 67.62 191 ALA A C 1
ATOM 1550 O O . ALA A 1 191 ? 14.488 -3.755 -26.558 1.00 67.62 191 ALA A O 1
ATOM 1551 N N . ALA A 1 192 ? 15.565 -5.434 -27.557 1.00 65.00 192 ALA A N 1
ATOM 1552 C CA . ALA A 1 192 ? 16.357 -4.563 -28.430 1.00 65.00 192 ALA A CA 1
ATOM 1553 C C . ALA A 1 192 ? 15.503 -3.724 -29.397 1.00 65.00 192 ALA A C 1
ATOM 1555 O O . ALA A 1 192 ? 15.906 -2.624 -29.768 1.00 65.00 192 ALA A O 1
ATOM 1556 N N . ASN A 1 193 ? 14.329 -4.229 -29.789 1.00 69.69 193 ASN A N 1
ATOM 1557 C CA . ASN A 1 193 ? 13.397 -3.529 -30.674 1.00 69.69 193 ASN A CA 1
ATOM 1558 C C . ASN A 1 193 ? 12.308 -2.747 -29.922 1.00 69.69 193 ASN A C 1
ATOM 1560 O O . ASN A 1 193 ? 11.462 -2.117 -30.559 1.00 69.69 193 ASN A O 1
ATOM 1564 N N . SER A 1 194 ? 12.298 -2.783 -28.586 1.00 66.62 194 SER A N 1
ATOM 1565 C CA . SER A 1 194 ? 11.288 -2.085 -27.799 1.00 66.62 194 SER A CA 1
ATOM 1566 C C . SER A 1 194 ? 11.616 -0.601 -27.674 1.00 66.62 194 SER A C 1
ATOM 1568 O O . SER A 1 194 ? 12.609 -0.215 -27.063 1.00 66.62 194 SER A O 1
ATOM 1570 N N . SER A 1 195 ? 10.736 0.245 -28.203 1.00 56.16 195 SER A N 1
ATOM 1571 C CA . SER A 1 195 ? 10.763 1.693 -27.972 1.00 56.16 195 SER A CA 1
ATOM 1572 C C . SER A 1 195 ? 10.042 2.107 -26.684 1.00 56.16 195 SER A C 1
ATOM 1574 O O . SER A 1 195 ? 10.172 3.250 -26.251 1.00 56.16 195 SER A O 1
ATOM 1576 N N . ASP A 1 196 ? 9.256 1.201 -26.093 1.00 59.19 196 ASP A N 1
ATOM 1577 C CA . ASP A 1 196 ? 8.506 1.426 -24.856 1.00 59.19 196 ASP A CA 1
ATOM 1578 C C . ASP A 1 196 ? 9.271 0.814 -23.659 1.00 59.19 196 ASP A C 1
ATOM 1580 O O . ASP A 1 196 ? 9.564 -0.391 -23.676 1.00 59.19 196 ASP A O 1
ATOM 1584 N N . PRO A 1 197 ? 9.594 1.602 -22.615 1.00 56.31 197 PRO A N 1
ATOM 1585 C CA . PRO A 1 197 ? 10.246 1.113 -21.400 1.00 56.31 197 PRO A CA 1
ATOM 1586 C C . PRO A 1 197 ? 9.511 -0.041 -20.699 1.00 56.31 197 PRO A C 1
ATOM 1588 O O . PRO A 1 197 ? 10.161 -0.931 -20.157 1.00 56.31 197 PRO A O 1
ATOM 1591 N N . LEU A 1 198 ? 8.176 -0.076 -20.738 1.00 58.62 198 LEU A N 1
ATOM 1592 C CA . LEU A 1 198 ? 7.364 -1.124 -20.116 1.00 58.62 198 LEU A CA 1
ATOM 1593 C C . LEU A 1 198 ? 7.416 -2.434 -20.912 1.00 58.62 198 LEU A C 1
ATOM 1595 O O . LEU A 1 198 ? 7.508 -3.519 -20.335 1.00 58.62 198 LEU A O 1
ATOM 1599 N N . MET A 1 199 ? 7.374 -2.348 -22.242 1.00 62.53 199 MET A N 1
ATOM 1600 C CA . MET A 1 199 ? 7.527 -3.517 -23.120 1.00 62.53 199 MET A CA 1
ATOM 1601 C C . MET A 1 199 ? 8.949 -4.079 -23.026 1.00 62.53 199 MET A C 1
ATOM 1603 O O . MET A 1 199 ? 9.143 -5.294 -23.002 1.00 62.53 199 MET A O 1
ATOM 1607 N N . PHE A 1 200 ? 9.929 -3.194 -22.848 1.00 64.00 200 PHE A N 1
ATOM 1608 C CA . PHE A 1 200 ? 11.303 -3.557 -22.545 1.00 64.00 200 PHE A CA 1
ATOM 1609 C C . PHE A 1 200 ? 11.406 -4.288 -21.197 1.00 64.00 200 PHE A C 1
ATOM 1611 O O . PHE A 1 200 ? 11.948 -5.389 -21.136 1.00 64.00 200 PHE A O 1
ATOM 1618 N N . ASP A 1 201 ? 10.802 -3.752 -20.133 1.00 63.38 201 ASP A N 1
ATOM 1619 C CA . ASP A 1 201 ? 10.737 -4.404 -18.816 1.00 63.38 201 ASP A CA 1
ATOM 1620 C C . ASP A 1 201 ? 10.026 -5.760 -18.856 1.00 63.38 201 ASP A C 1
ATOM 1622 O O . ASP A 1 201 ? 10.442 -6.719 -18.205 1.00 63.38 201 ASP A O 1
ATOM 1626 N N . THR A 1 202 ? 8.990 -5.879 -19.680 1.00 66.06 202 THR A N 1
ATOM 1627 C CA . THR A 1 202 ? 8.242 -7.126 -19.855 1.00 66.06 202 THR A CA 1
ATOM 1628 C C . THR A 1 202 ? 9.073 -8.185 -20.578 1.00 66.06 202 THR A C 1
ATOM 1630 O O . THR A 1 202 ? 9.084 -9.344 -20.161 1.00 66.06 202 THR A O 1
ATOM 1633 N N . ALA A 1 203 ? 9.813 -7.807 -21.624 1.00 69.38 203 ALA A N 1
ATOM 1634 C CA . ALA A 1 203 ? 10.748 -8.704 -22.301 1.00 69.38 203 ALA A CA 1
ATOM 1635 C C . ALA A 1 203 ? 11.852 -9.182 -21.339 1.00 69.38 203 ALA A C 1
ATOM 1637 O O . ALA A 1 203 ? 12.187 -10.364 -21.286 1.00 69.38 203 ALA A O 1
ATOM 1638 N N . LEU A 1 204 ? 12.352 -8.290 -20.488 1.00 65.38 204 LEU A N 1
ATOM 1639 C CA . LEU A 1 204 ? 13.384 -8.594 -19.498 1.00 65.38 204 LEU A CA 1
ATOM 1640 C C . LEU A 1 204 ? 12.913 -9.501 -18.357 1.00 65.38 204 LEU A C 1
ATOM 1642 O O . LEU A 1 204 ? 13.683 -10.341 -17.885 1.00 65.38 204 LEU A O 1
ATOM 1646 N N . ALA A 1 205 ? 11.654 -9.386 -17.933 1.00 67.44 205 ALA A N 1
ATOM 1647 C CA . ALA A 1 205 ? 11.074 -10.296 -16.949 1.00 67.44 205 ALA A CA 1
ATOM 1648 C C . ALA A 1 205 ? 11.027 -11.749 -17.466 1.00 67.44 205 ALA A C 1
ATOM 1650 O O . ALA A 1 205 ? 11.195 -12.685 -16.687 1.00 67.44 205 ALA A O 1
ATOM 1651 N N . LYS A 1 206 ? 10.878 -11.951 -18.786 1.00 68.19 206 LYS A N 1
ATOM 1652 C CA . LYS A 1 206 ? 10.925 -13.284 -19.423 1.00 68.19 206 LYS A CA 1
ATOM 1653 C C . LYS A 1 206 ? 12.334 -13.893 -19.413 1.00 68.19 206 LYS A C 1
ATOM 1655 O O . LYS A 1 206 ? 12.482 -15.110 -19.352 1.00 68.19 206 LYS A O 1
ATOM 1660 N N . ALA A 1 207 ? 13.360 -13.048 -19.476 1.00 62.72 207 ALA A N 1
ATOM 1661 C CA . ALA A 1 207 ? 14.767 -13.430 -19.579 1.00 62.72 207 ALA A CA 1
ATOM 1662 C C . ALA A 1 207 ? 15.379 -13.912 -18.262 1.00 62.72 207 ALA A C 1
ATOM 1664 O O . ALA A 1 207 ? 16.301 -14.729 -18.228 1.00 62.72 207 ALA A O 1
ATOM 1665 N N . VAL A 1 208 ? 14.899 -13.338 -17.163 1.00 66.19 208 VAL A N 1
ATOM 1666 C CA . VAL A 1 208 ? 15.524 -13.449 -15.855 1.00 66.19 208 VAL A CA 1
ATOM 1667 C C . VAL A 1 208 ? 14.498 -14.043 -14.885 1.00 66.19 208 VAL A C 1
ATOM 1669 O O . VAL A 1 208 ? 13.670 -13.308 -14.351 1.00 66.19 208 VAL A O 1
ATOM 1672 N N . PRO A 1 209 ? 14.567 -15.357 -14.590 1.00 61.91 209 PRO A N 1
ATOM 1673 C CA . PRO A 1 209 ? 13.517 -16.089 -13.866 1.00 61.91 209 PRO A CA 1
ATOM 1674 C C . PRO A 1 209 ? 13.212 -15.589 -12.447 1.00 61.91 209 PRO A C 1
ATOM 1676 O O . PRO A 1 209 ? 12.263 -16.042 -11.816 1.00 61.91 209 PRO A O 1
ATOM 1679 N N . TRP A 1 210 ? 14.058 -14.715 -11.897 1.00 63.22 210 TRP A N 1
ATOM 1680 C CA . TRP A 1 210 ? 13.891 -14.124 -10.569 1.00 63.22 210 TRP A CA 1
ATOM 1681 C C . TRP A 1 210 ? 13.276 -12.722 -10.584 1.00 63.22 210 TRP A C 1
ATOM 1683 O O . TRP A 1 210 ? 13.001 -12.188 -9.507 1.00 63.22 210 TRP A O 1
ATOM 1693 N N . PHE A 1 211 ? 13.015 -12.133 -11.752 1.00 63.81 211 PHE A N 1
ATOM 1694 C CA . PHE A 1 211 ? 12.105 -10.995 -11.836 1.00 63.81 211 PHE A CA 1
ATOM 1695 C C . PHE A 1 211 ? 10.673 -11.518 -11.849 1.00 63.81 211 PHE A C 1
ATOM 1697 O O . PHE A 1 211 ? 10.296 -12.326 -12.691 1.00 63.81 211 PHE A O 1
ATOM 1704 N N . LYS A 1 212 ? 9.892 -11.106 -10.847 1.00 57.09 212 LYS A N 1
ATOM 1705 C CA . LYS A 1 212 ? 8.514 -11.579 -10.658 1.00 57.09 212 LYS A CA 1
ATOM 1706 C C . LYS A 1 212 ? 7.522 -10.871 -11.582 1.00 57.09 212 LYS A C 1
ATOM 1708 O O . LYS A 1 212 ? 6.479 -11.432 -11.889 1.00 57.09 212 LYS A O 1
ATOM 1713 N N . ASP A 1 213 ? 7.853 -9.651 -11.989 1.00 62.41 213 ASP A N 1
ATOM 1714 C CA . ASP A 1 213 ? 7.056 -8.746 -12.812 1.00 62.41 213 ASP A CA 1
ATOM 1715 C C . ASP A 1 213 ? 7.948 -7.591 -13.319 1.00 62.41 213 ASP A C 1
ATOM 1717 O O . ASP A 1 213 ? 9.135 -7.511 -12.981 1.00 62.41 213 ASP A O 1
ATOM 1721 N N . GLY A 1 214 ? 7.378 -6.680 -14.117 1.00 59.88 214 GLY A N 1
ATOM 1722 C CA . GLY A 1 214 ? 8.079 -5.491 -14.615 1.00 59.88 214 GLY A CA 1
ATOM 1723 C C . GLY A 1 214 ? 8.580 -4.549 -13.508 1.00 59.88 214 GLY A C 1
ATOM 1724 O O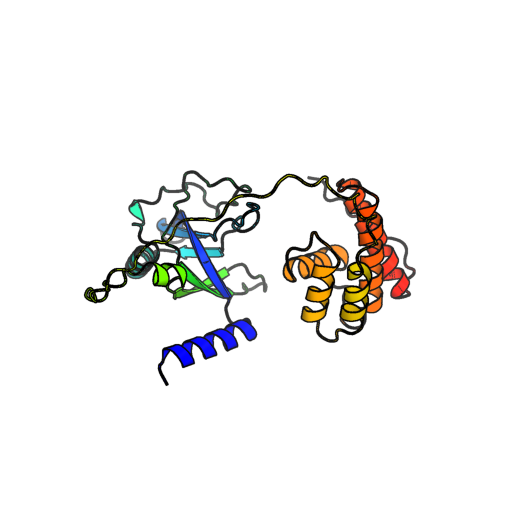 . GLY A 1 214 ? 9.625 -3.925 -13.672 1.00 59.88 214 GLY A O 1
ATOM 1725 N N . ASN A 1 215 ? 7.929 -4.514 -12.337 1.00 64.12 215 ASN A N 1
ATOM 1726 C CA . ASN A 1 215 ? 8.396 -3.714 -11.197 1.00 64.12 215 ASN A CA 1
ATOM 1727 C C . ASN A 1 215 ? 9.708 -4.265 -10.624 1.00 64.12 215 ASN A C 1
ATOM 1729 O O . ASN A 1 215 ? 10.592 -3.496 -10.250 1.00 64.12 215 ASN A O 1
ATOM 1733 N N . GLY A 1 216 ? 9.868 -5.590 -10.571 1.00 65.75 216 GLY A N 1
ATOM 1734 C CA . GLY A 1 216 ? 11.126 -6.223 -10.174 1.00 65.75 216 GLY A CA 1
ATOM 1735 C C . GLY A 1 216 ? 12.283 -5.891 -11.123 1.00 65.75 216 GLY A C 1
ATOM 1736 O O . GLY A 1 216 ? 13.415 -5.706 -10.669 1.00 65.75 216 GLY A O 1
ATOM 1737 N N . VAL A 1 217 ? 11.997 -5.760 -12.423 1.00 67.50 217 VAL A N 1
ATOM 1738 C CA . VAL A 1 217 ? 12.976 -5.323 -13.433 1.00 67.50 217 VAL A CA 1
ATOM 1739 C C . VAL A 1 217 ? 13.335 -3.851 -13.244 1.00 67.50 217 VAL A C 1
ATOM 1741 O O . VAL A 1 217 ? 14.518 -3.513 -13.241 1.00 67.50 217 VAL A O 1
ATOM 1744 N N . GLN A 1 218 ? 12.344 -2.988 -13.008 1.00 67.75 218 GLN A N 1
ATOM 1745 C CA . GLN A 1 218 ? 12.570 -1.568 -12.743 1.00 67.75 218 GLN A CA 1
ATOM 1746 C C . GLN A 1 218 ? 13.404 -1.353 -11.471 1.00 67.75 218 GLN A C 1
ATOM 1748 O O . GLN A 1 218 ? 14.398 -0.634 -11.498 1.00 67.75 218 GLN A O 1
ATOM 1753 N N . GLN A 1 219 ? 13.077 -2.035 -10.373 1.00 67.19 219 GLN A N 1
ATOM 1754 C CA . GLN A 1 219 ? 13.877 -1.965 -9.147 1.00 67.19 219 GLN A CA 1
ATOM 1755 C C . GLN A 1 219 ? 15.307 -2.452 -9.382 1.00 67.19 219 GLN A C 1
ATOM 1757 O O . GLN A 1 219 ? 16.259 -1.874 -8.867 1.00 67.19 219 GLN A O 1
ATOM 1762 N N . PHE A 1 220 ? 15.494 -3.505 -10.178 1.00 70.62 220 PHE A N 1
ATOM 1763 C CA . PHE A 1 220 ? 16.829 -3.959 -10.545 1.00 70.62 220 PHE A CA 1
ATOM 1764 C C . PHE A 1 220 ? 17.580 -2.932 -11.395 1.00 70.62 220 PHE A C 1
ATOM 1766 O O . PHE A 1 220 ? 18.760 -2.686 -11.150 1.00 70.62 220 PHE A O 1
ATOM 1773 N N . ARG A 1 221 ? 16.903 -2.313 -12.367 1.00 73.81 221 ARG A N 1
ATOM 1774 C CA . ARG A 1 221 ? 17.447 -1.216 -13.172 1.00 73.81 221 ARG A CA 1
ATOM 1775 C C . ARG A 1 221 ? 17.953 -0.093 -12.274 1.00 73.81 221 ARG A C 1
ATOM 1777 O O . ARG A 1 221 ? 19.119 0.274 -12.382 1.00 73.81 221 ARG A O 1
ATOM 1784 N N . GLU A 1 222 ? 17.108 0.382 -11.368 1.00 70.62 222 GLU A N 1
ATOM 1785 C CA . GLU A 1 222 ? 17.424 1.458 -10.427 1.00 70.62 222 GLU A CA 1
ATOM 1786 C C . GLU A 1 222 ? 18.569 1.062 -9.481 1.00 70.62 222 GLU A C 1
ATOM 1788 O O . GLU A 1 222 ? 19.486 1.841 -9.250 1.00 70.62 222 GLU A O 1
ATOM 1793 N N . VAL A 1 223 ? 18.589 -0.177 -8.985 1.00 68.19 223 VAL A N 1
ATOM 1794 C CA . VAL A 1 223 ? 19.617 -0.643 -8.038 1.00 68.19 223 VAL A CA 1
ATOM 1795 C C . VAL A 1 223 ? 20.986 -0.866 -8.689 1.00 68.19 223 VAL A C 1
ATOM 1797 O O . VAL A 1 223 ? 22.005 -0.720 -8.014 1.00 68.19 223 VAL A O 1
ATOM 1800 N N . ILE A 1 224 ? 21.040 -1.294 -9.953 1.00 66.12 224 ILE A N 1
ATOM 1801 C CA . ILE A 1 224 ? 22.308 -1.633 -10.623 1.00 66.12 224 ILE A CA 1
ATOM 1802 C C . ILE A 1 224 ? 22.853 -0.476 -11.446 1.00 66.12 224 ILE A C 1
ATOM 1804 O O . ILE A 1 224 ? 24.062 -0.249 -11.448 1.00 66.12 224 ILE A O 1
ATOM 1808 N N . PHE A 1 225 ? 21.978 0.235 -12.147 1.00 68.25 225 PHE A N 1
ATOM 1809 C CA . PHE A 1 225 ? 22.369 1.261 -13.108 1.00 68.25 225 PHE A CA 1
ATOM 1810 C C . PHE A 1 225 ? 21.949 2.666 -12.658 1.00 68.25 225 PHE A C 1
ATOM 1812 O O . PHE A 1 225 ? 22.540 3.635 -13.127 1.00 68.25 225 PHE A O 1
ATOM 1819 N N . GLY A 1 226 ? 21.001 2.785 -11.719 1.00 70.31 226 GLY A N 1
ATOM 1820 C CA . GLY A 1 226 ? 20.573 4.064 -11.143 1.00 70.31 226 GLY A CA 1
ATOM 1821 C C . GLY A 1 226 ? 20.175 5.087 -12.205 1.00 70.31 226 GLY A C 1
ATOM 1822 O O . GLY A 1 226 ? 19.618 4.736 -13.247 1.00 70.31 226 GLY A O 1
ATOM 1823 N N . ASP A 1 227 ? 20.539 6.345 -11.962 1.00 63.34 227 ASP A N 1
ATOM 1824 C CA . ASP A 1 227 ? 20.271 7.479 -12.858 1.00 63.34 227 ASP A CA 1
ATOM 1825 C C . ASP A 1 227 ? 21.071 7.429 -14.176 1.00 63.34 227 ASP A C 1
ATOM 1827 O O . ASP A 1 227 ? 20.820 8.213 -15.093 1.00 63.34 227 ASP A O 1
ATOM 1831 N N . ALA A 1 228 ? 22.040 6.511 -14.301 1.00 59.41 228 ALA A N 1
ATOM 1832 C CA . ALA A 1 228 ? 22.827 6.352 -15.526 1.00 59.41 228 ALA A CA 1
ATOM 1833 C C . ALA A 1 228 ? 22.031 5.673 -16.653 1.00 59.41 228 ALA A C 1
ATOM 1835 O O . ALA A 1 228 ? 22.441 5.706 -17.821 1.00 59.41 228 ALA A O 1
ATOM 1836 N N . PHE A 1 229 ? 20.889 5.056 -16.329 1.00 65.31 229 PHE A N 1
ATOM 1837 C CA . PHE A 1 229 ? 19.985 4.544 -17.344 1.00 65.31 229 PHE A CA 1
ATOM 1838 C C . PHE A 1 229 ? 19.193 5.687 -17.983 1.00 65.31 229 PHE A C 1
ATOM 1840 O O . PHE A 1 229 ? 18.360 6.333 -17.355 1.00 65.31 229 PHE A O 1
ATOM 1847 N N . GLN A 1 230 ? 19.426 5.882 -19.275 1.00 69.75 230 GLN A N 1
ATOM 1848 C CA . GLN A 1 230 ? 18.628 6.746 -20.131 1.00 69.75 230 GLN A CA 1
ATOM 1849 C C . GLN A 1 230 ? 18.095 5.903 -21.302 1.00 69.75 230 GLN A C 1
ATOM 1851 O O . GLN A 1 230 ? 18.776 4.951 -21.694 1.00 69.75 230 GLN A O 1
ATOM 1856 N N . PRO A 1 231 ? 16.933 6.219 -21.903 1.00 64.94 231 PRO A N 1
ATOM 1857 C CA . PRO A 1 231 ? 16.365 5.431 -23.007 1.00 64.94 231 PRO A CA 1
ATOM 1858 C C . PRO A 1 231 ? 17.331 5.206 -24.186 1.00 64.94 231 PRO A C 1
ATOM 1860 O O . PRO A 1 231 ? 17.352 4.134 -24.789 1.00 64.94 231 PRO A O 1
ATOM 1863 N N . GLN A 1 232 ? 18.208 6.171 -24.469 1.00 72.19 232 GLN A N 1
ATOM 1864 C CA . GLN A 1 232 ? 19.255 6.064 -25.490 1.00 72.19 232 GLN A CA 1
ATOM 1865 C C . GLN A 1 232 ? 20.382 5.069 -25.141 1.00 72.19 232 GLN A C 1
ATOM 1867 O O . GLN A 1 232 ? 21.147 4.677 -26.015 1.00 72.19 232 GLN A O 1
ATOM 1872 N N . HIS A 1 233 ? 20.482 4.625 -23.885 1.00 76.69 233 HIS A N 1
ATOM 1873 C CA . HIS A 1 233 ? 21.478 3.660 -23.397 1.00 76.69 233 HIS A CA 1
ATOM 1874 C C . HIS A 1 233 ? 20.963 2.210 -23.415 1.00 76.69 233 HIS A C 1
ATOM 1876 O O . HIS A 1 233 ? 21.589 1.322 -22.833 1.00 76.69 233 HIS A O 1
ATOM 1882 N N . THR A 1 234 ? 19.833 1.947 -24.081 1.00 71.94 234 THR A N 1
ATOM 1883 C CA . THR A 1 234 ? 19.221 0.611 -24.192 1.00 71.94 234 THR A CA 1
ATOM 1884 C C . THR A 1 234 ? 20.218 -0.487 -24.610 1.00 71.94 234 THR A C 1
ATOM 1886 O O . THR A 1 234 ? 20.274 -1.507 -23.917 1.00 71.94 234 THR A O 1
ATOM 1889 N N . PRO A 1 235 ? 21.086 -0.302 -25.631 1.00 76.50 235 PRO A N 1
ATOM 1890 C CA . PRO A 1 235 ? 22.087 -1.313 -25.994 1.00 76.50 235 PRO A CA 1
ATOM 1891 C C . PRO A 1 235 ? 23.078 -1.627 -24.862 1.00 76.50 235 PRO A C 1
ATOM 1893 O O . PRO A 1 235 ? 23.325 -2.794 -24.553 1.00 76.50 235 PRO A O 1
ATOM 1896 N N . ALA A 1 236 ? 23.586 -0.595 -24.181 1.00 76.31 236 ALA A N 1
ATOM 1897 C CA . ALA A 1 236 ? 24.486 -0.749 -23.040 1.00 76.31 236 ALA A CA 1
ATOM 1898 C C . ALA A 1 236 ? 23.827 -1.495 -21.884 1.00 76.31 236 ALA A C 1
ATOM 1900 O O . ALA A 1 236 ? 24.423 -2.390 -21.278 1.00 76.31 236 ALA A O 1
ATOM 1901 N N . TYR A 1 237 ? 22.568 -1.174 -21.607 1.00 74.38 237 TYR A N 1
ATOM 1902 C CA . TYR A 1 237 ? 21.786 -1.821 -20.564 1.00 74.38 237 TYR A CA 1
ATOM 1903 C C . TYR A 1 237 ? 21.557 -3.313 -20.843 1.00 74.38 237 TYR A C 1
ATOM 1905 O O . TYR A 1 237 ? 21.779 -4.145 -19.957 1.00 74.38 237 TYR A O 1
ATOM 1913 N N . VAL A 1 238 ? 21.210 -3.677 -22.083 1.00 74.88 238 VAL A N 1
ATOM 1914 C CA . VAL A 1 238 ? 21.080 -5.083 -22.510 1.00 74.88 238 VAL A CA 1
ATOM 1915 C C . VAL A 1 238 ? 22.397 -5.840 -22.306 1.00 74.88 238 VAL A C 1
ATOM 1917 O O . VAL A 1 238 ? 22.404 -6.954 -21.778 1.00 74.88 238 VAL A O 1
ATOM 1920 N N . ARG A 1 239 ? 23.535 -5.220 -22.632 1.00 79.31 239 ARG A N 1
ATOM 1921 C CA . ARG A 1 239 ? 24.871 -5.822 -22.469 1.00 79.31 239 ARG A CA 1
ATOM 1922 C C . ARG A 1 239 ? 25.238 -6.042 -21.004 1.00 79.31 239 ARG A C 1
ATOM 1924 O O . ARG A 1 239 ? 25.732 -7.117 -20.651 1.00 79.31 239 ARG A O 1
ATOM 1931 N N . GLY A 1 240 ? 24.932 -5.073 -20.141 1.00 79.25 240 GLY A N 1
ATOM 1932 C CA . GLY A 1 240 ? 25.075 -5.206 -18.690 1.00 79.25 240 GLY A CA 1
ATOM 1933 C C . GLY A 1 240 ? 24.258 -6.372 -18.127 1.00 79.25 240 GLY A C 1
ATOM 1934 O O . GLY A 1 240 ? 24.768 -7.196 -17.365 1.00 79.25 240 GLY A O 1
ATOM 1935 N N . LEU A 1 241 ? 23.008 -6.515 -18.560 1.00 74.12 241 LEU A N 1
ATOM 1936 C CA . LEU A 1 241 ? 22.141 -7.619 -18.146 1.00 74.12 241 LEU A CA 1
ATOM 1937 C C . LEU A 1 241 ? 22.620 -8.990 -18.628 1.00 74.12 241 LEU A C 1
ATOM 1939 O O . LEU A 1 241 ? 22.602 -9.950 -17.856 1.00 74.12 241 LEU A O 1
ATOM 1943 N N . GLN A 1 242 ? 23.099 -9.096 -19.867 1.00 76.25 242 GLN A N 1
ATOM 1944 C CA . GLN A 1 242 ? 23.684 -10.338 -20.379 1.00 76.25 242 GLN A CA 1
ATOM 1945 C C . GLN A 1 242 ? 24.920 -10.759 -19.573 1.00 76.25 242 GLN A C 1
ATOM 1947 O O . GLN A 1 242 ? 25.146 -11.951 -19.353 1.00 76.25 242 GLN A O 1
ATOM 1952 N N . ALA A 1 243 ? 25.748 -9.805 -19.137 1.00 80.56 243 ALA A N 1
ATOM 1953 C CA . ALA A 1 243 ? 26.875 -10.088 -18.250 1.00 80.56 243 ALA A CA 1
ATOM 1954 C C . ALA A 1 243 ? 26.394 -10.550 -16.864 1.00 80.56 243 ALA A C 1
ATOM 1956 O O . ALA A 1 243 ? 26.856 -11.577 -16.365 1.00 80.56 243 ALA A O 1
ATOM 1957 N N . TYR A 1 244 ? 25.399 -9.865 -16.294 1.00 79.56 244 TYR A N 1
ATOM 1958 C CA . TYR A 1 244 ? 24.782 -10.246 -15.025 1.00 79.56 244 TYR A CA 1
ATOM 1959 C C . TYR A 1 244 ? 24.220 -11.678 -15.049 1.00 79.56 244 TYR A C 1
ATOM 1961 O O . TYR A 1 244 ? 24.520 -12.487 -14.171 1.00 79.56 244 TYR A O 1
ATOM 1969 N N . ALA A 1 245 ? 23.414 -12.013 -16.061 1.00 74.31 245 ALA A N 1
ATOM 1970 C CA . ALA A 1 245 ? 22.749 -13.309 -16.174 1.00 74.31 245 ALA A CA 1
ATOM 1971 C C . ALA A 1 245 ? 23.751 -14.463 -16.340 1.00 74.31 245 ALA A C 1
ATOM 1973 O O . ALA A 1 245 ? 23.605 -15.497 -15.681 1.00 74.31 245 ALA A O 1
ATOM 1974 N N . ARG A 1 246 ? 24.798 -14.271 -17.158 1.00 77.56 246 ARG A N 1
ATOM 1975 C CA . ARG A 1 246 ? 25.879 -15.255 -17.345 1.00 77.56 246 ARG A CA 1
ATOM 1976 C C . ARG A 1 246 ? 26.591 -15.571 -16.032 1.00 77.56 246 ARG A C 1
ATOM 1978 O O . ARG A 1 246 ? 26.707 -16.740 -15.666 1.00 77.56 246 ARG A O 1
ATOM 1985 N N . GLU A 1 247 ? 26.988 -14.541 -15.292 1.00 77.75 247 GLU A N 1
ATOM 1986 C CA . GLU A 1 247 ? 27.689 -14.690 -14.011 1.00 77.75 247 GLU A CA 1
ATOM 1987 C C . GLU A 1 247 ? 26.802 -15.303 -12.923 1.00 77.75 247 GLU A C 1
ATOM 1989 O O . GLU A 1 247 ? 27.229 -16.168 -12.158 1.00 77.75 247 GLU A O 1
ATOM 1994 N N . ARG A 1 248 ? 25.523 -14.919 -12.876 1.00 71.94 248 ARG A N 1
ATOM 1995 C CA . ARG A 1 248 ? 24.572 -15.458 -11.897 1.00 71.94 248 ARG A CA 1
ATOM 1996 C C . ARG A 1 248 ? 24.262 -16.937 -12.173 1.00 71.94 248 ARG A C 1
ATOM 1998 O O . ARG A 1 248 ? 24.144 -17.713 -11.222 1.00 71.94 248 ARG A O 1
ATOM 2005 N N . LYS A 1 249 ? 24.149 -17.346 -13.446 1.00 68.25 249 LYS A N 1
ATOM 2006 C CA . LYS A 1 249 ? 23.943 -18.754 -13.853 1.00 68.25 249 LYS A CA 1
ATOM 2007 C C . LYS A 1 249 ? 25.126 -19.633 -13.436 1.00 68.25 249 LYS A C 1
ATOM 2009 O O . LYS A 1 249 ? 24.910 -20.753 -12.989 1.00 68.25 249 LYS A O 1
ATOM 2014 N N . ALA A 1 250 ? 26.349 -19.104 -13.492 1.00 65.44 250 ALA A N 1
ATOM 2015 C CA . ALA A 1 250 ? 27.562 -19.829 -13.111 1.00 65.44 250 ALA A CA 1
ATOM 2016 C C . ALA A 1 250 ? 27.695 -20.087 -11.598 1.00 65.44 250 ALA A C 1
ATOM 2018 O O . ALA A 1 250 ? 28.492 -20.924 -11.180 1.00 65.44 250 ALA A O 1
ATOM 2019 N N . ALA A 1 251 ? 26.945 -19.370 -10.761 1.00 61.44 251 ALA A N 1
ATOM 2020 C CA . ALA A 1 251 ? 27.338 -19.187 -9.371 1.00 61.44 251 ALA A CA 1
ATOM 2021 C C . ALA A 1 251 ? 26.259 -19.560 -8.331 1.00 61.44 251 ALA A C 1
ATOM 2023 O O . ALA A 1 251 ? 26.342 -19.158 -7.168 1.00 61.44 251 ALA A O 1
ATOM 2024 N N . ASN A 1 252 ? 25.269 -20.363 -8.748 1.00 62.81 252 ASN A N 1
ATOM 2025 C CA . ASN A 1 252 ? 24.308 -21.095 -7.902 1.00 62.81 252 ASN A CA 1
ATOM 2026 C C . ASN A 1 252 ? 23.646 -20.292 -6.756 1.00 62.81 252 ASN A C 1
ATOM 2028 O O . ASN A 1 252 ? 23.240 -20.851 -5.743 1.00 62.81 252 ASN A O 1
ATOM 2032 N N . GLY A 1 253 ? 23.488 -18.974 -6.919 1.00 57.75 253 GLY A N 1
ATOM 2033 C CA . GLY A 1 253 ? 22.683 -18.138 -6.021 1.00 57.75 253 GLY A CA 1
ATOM 2034 C C . GLY A 1 253 ? 23.346 -17.687 -4.710 1.00 57.75 253 GLY A C 1
ATOM 2035 O O . GLY A 1 253 ? 22.642 -17.158 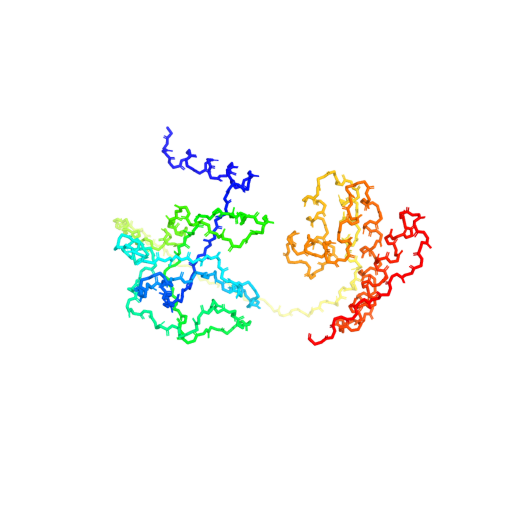-3.853 1.00 57.75 253 GLY A O 1
ATOM 2036 N N . ASN A 1 254 ? 24.665 -17.835 -4.532 1.00 72.44 254 ASN A N 1
ATOM 2037 C CA . ASN A 1 254 ? 25.364 -17.286 -3.355 1.00 72.44 254 ASN A CA 1
ATOM 2038 C C . ASN A 1 254 ? 25.381 -15.730 -3.375 1.00 72.44 254 ASN A C 1
ATOM 2040 O O . ASN A 1 254 ? 25.452 -15.100 -4.428 1.00 72.44 254 ASN A O 1
ATOM 2044 N N . ARG A 1 255 ? 25.360 -15.070 -2.211 1.00 68.44 255 ARG A N 1
ATOM 2045 C CA . ARG A 1 255 ? 25.459 -13.604 -2.071 1.00 68.44 255 ARG A CA 1
ATOM 2046 C C . ARG A 1 255 ? 26.738 -13.024 -2.688 1.00 68.44 255 ARG A C 1
ATOM 2048 O O . ARG A 1 255 ? 26.692 -11.961 -3.300 1.00 68.44 255 ARG A O 1
ATOM 2055 N N . GLU A 1 256 ? 27.868 -13.716 -2.579 1.00 71.19 256 GLU A N 1
ATOM 2056 C CA . GLU A 1 256 ? 29.114 -13.278 -3.230 1.00 71.19 256 GLU A CA 1
ATOM 2057 C C . GLU A 1 256 ? 29.013 -13.330 -4.755 1.00 71.19 256 GLU A C 1
ATOM 2059 O O . GLU A 1 256 ? 29.513 -12.453 -5.457 1.00 71.19 256 GLU A O 1
ATOM 2064 N N . ALA A 1 257 ? 28.314 -14.341 -5.267 1.00 70.38 257 ALA A N 1
ATOM 2065 C CA . ALA A 1 257 ? 28.035 -14.476 -6.683 1.00 70.38 257 ALA A CA 1
ATOM 2066 C C . ALA A 1 257 ? 27.152 -13.348 -7.210 1.00 70.38 257 ALA A C 1
ATOM 2068 O O . ALA A 1 257 ? 27.393 -12.828 -8.295 1.00 70.38 257 ALA A O 1
ATOM 2069 N N . HIS A 1 258 ? 26.163 -12.944 -6.413 1.00 70.62 258 HIS A N 1
ATOM 2070 C CA . HIS A 1 258 ? 25.320 -11.793 -6.709 1.00 70.62 258 HIS A CA 1
ATOM 2071 C C . HIS A 1 258 ? 26.158 -10.526 -6.873 1.00 70.62 258 HIS A C 1
ATOM 2073 O O . HIS A 1 258 ? 26.048 -9.846 -7.886 1.00 70.62 258 HIS A O 1
ATOM 2079 N N . ASN A 1 259 ? 27.058 -10.247 -5.928 1.00 75.06 259 ASN A N 1
ATOM 2080 C CA . ASN A 1 259 ? 27.922 -9.068 -5.994 1.00 75.06 259 ASN A CA 1
ATOM 2081 C C . ASN A 1 259 ? 28.864 -9.101 -7.206 1.00 75.06 259 ASN A C 1
ATOM 2083 O O . ASN A 1 259 ? 28.991 -8.090 -7.892 1.00 75.06 259 ASN A O 1
ATOM 2087 N N . ARG A 1 260 ? 29.461 -10.258 -7.530 1.00 79.12 260 ARG A N 1
ATOM 2088 C CA . ARG A 1 260 ? 30.287 -10.405 -8.742 1.00 79.12 260 ARG A CA 1
ATOM 2089 C C . ARG A 1 260 ? 29.485 -10.169 -10.022 1.00 79.12 260 ARG A C 1
ATOM 2091 O O . ARG A 1 260 ? 29.947 -9.443 -10.899 1.00 79.12 260 ARG A O 1
ATOM 2098 N N . ALA A 1 261 ? 28.276 -10.722 -10.102 1.00 77.81 261 ALA A N 1
ATOM 2099 C CA . ALA A 1 261 ? 27.386 -10.517 -11.238 1.00 77.81 261 ALA A CA 1
ATOM 2100 C C . ALA A 1 261 ? 27.014 -9.036 -11.402 1.00 77.81 261 ALA A C 1
ATOM 2102 O O . ALA A 1 261 ? 27.030 -8.531 -12.522 1.00 77.81 261 ALA A O 1
ATOM 2103 N N . LYS A 1 262 ? 26.746 -8.314 -10.301 1.00 76.81 262 LYS A N 1
ATOM 2104 C CA . LYS A 1 262 ? 26.510 -6.859 -10.333 1.00 76.81 262 LYS A CA 1
ATOM 2105 C C . LYS A 1 262 ? 27.709 -6.098 -10.892 1.00 76.81 262 LYS A C 1
ATOM 2107 O O . LYS A 1 262 ? 27.536 -5.282 -11.791 1.00 76.81 262 LYS A O 1
ATOM 2112 N N . THR A 1 263 ? 28.914 -6.381 -10.396 1.00 80.69 263 THR A N 1
ATOM 2113 C CA . THR A 1 263 ? 30.141 -5.727 -10.874 1.00 80.69 263 THR A CA 1
ATOM 2114 C C . THR A 1 263 ? 30.330 -5.948 -12.374 1.00 80.69 263 THR A C 1
ATOM 2116 O O . THR A 1 263 ? 30.535 -4.991 -13.115 1.00 80.69 263 THR A O 1
ATOM 2119 N N . LYS A 1 264 ? 30.158 -7.188 -12.848 1.00 82.69 264 LYS A N 1
ATOM 2120 C CA . LYS A 1 264 ? 30.272 -7.536 -14.273 1.00 82.69 264 LYS A CA 1
ATOM 2121 C C . LYS A 1 264 ? 29.203 -6.872 -15.141 1.00 82.69 264 LYS A C 1
ATOM 2123 O O . LYS A 1 264 ? 29.488 -6.495 -16.275 1.00 82.69 264 LYS A O 1
ATOM 2128 N N . ALA A 1 265 ? 28.000 -6.684 -14.603 1.00 81.06 265 ALA A N 1
ATOM 2129 C CA . ALA A 1 265 ? 26.934 -5.945 -15.270 1.00 81.06 265 ALA A CA 1
ATOM 2130 C C . ALA A 1 265 ? 27.308 -4.477 -15.502 1.00 81.06 265 ALA A C 1
ATOM 2132 O O . ALA A 1 265 ? 27.142 -3.960 -16.604 1.00 81.06 265 ALA A O 1
ATOM 2133 N N . ILE A 1 266 ? 27.847 -3.822 -14.471 1.00 77.88 266 ILE A N 1
ATOM 2134 C CA . ILE A 1 266 ? 28.249 -2.412 -14.522 1.00 77.88 266 ILE A CA 1
ATOM 2135 C C . ILE A 1 266 ? 29.449 -2.224 -15.462 1.00 77.88 266 ILE A C 1
ATOM 2137 O O . ILE A 1 266 ? 29.456 -1.289 -16.260 1.00 77.88 266 ILE A O 1
ATOM 2141 N N . GLU A 1 267 ? 30.434 -3.127 -15.418 1.00 83.19 267 GLU A N 1
ATOM 2142 C CA . GLU A 1 267 ? 31.589 -3.120 -16.330 1.00 83.19 267 GLU A CA 1
ATOM 2143 C C . GLU A 1 267 ? 31.155 -3.218 -17.799 1.00 83.19 267 GLU A C 1
ATOM 2145 O O . GLU A 1 267 ? 31.573 -2.406 -18.628 1.00 83.19 267 GLU A O 1
ATOM 2150 N N . ALA A 1 268 ? 30.284 -4.179 -18.124 1.00 82.94 268 ALA A N 1
ATOM 2151 C CA . ALA A 1 268 ? 29.786 -4.369 -19.485 1.00 82.94 268 ALA A CA 1
ATOM 2152 C C . ALA A 1 268 ? 28.936 -3.181 -19.962 1.00 82.94 268 ALA A C 1
ATOM 2154 O O . ALA A 1 268 ? 29.067 -2.759 -21.108 1.00 82.94 268 ALA A O 1
ATOM 2155 N N . PHE A 1 269 ? 28.118 -2.607 -19.075 1.00 80.69 269 PHE A N 1
ATOM 2156 C CA . PHE A 1 269 ? 27.330 -1.408 -19.363 1.00 80.69 269 PHE A CA 1
ATOM 2157 C C . PHE A 1 269 ? 28.212 -0.207 -19.712 1.00 80.69 269 PHE A C 1
ATOM 2159 O O . PHE A 1 269 ? 28.026 0.410 -20.756 1.00 80.69 269 PHE A O 1
ATOM 2166 N N . ARG A 1 270 ? 29.214 0.100 -18.880 1.00 80.69 270 ARG A N 1
ATOM 2167 C CA . ARG A 1 270 ? 30.127 1.232 -19.116 1.00 80.69 270 ARG A CA 1
ATOM 2168 C C . ARG A 1 270 ? 30.974 1.055 -20.370 1.00 80.69 270 ARG A C 1
ATOM 2170 O O . ARG A 1 270 ? 31.129 1.999 -21.137 1.00 80.69 270 ARG A O 1
ATOM 2177 N N . THR A 1 271 ? 31.445 -0.169 -20.609 1.00 85.69 271 THR A N 1
ATOM 2178 C CA . THR A 1 271 ? 32.201 -0.511 -21.822 1.00 85.69 271 THR A CA 1
ATOM 2179 C C . THR A 1 271 ? 31.383 -0.215 -23.077 1.00 85.69 271 THR A C 1
ATOM 2181 O O . THR A 1 271 ? 31.898 0.379 -24.019 1.00 85.69 271 THR A O 1
ATOM 2184 N N . GLU A 1 272 ? 30.099 -0.580 -23.084 1.00 85.56 272 GLU A N 1
ATOM 2185 C CA . GLU A 1 272 ? 29.214 -0.322 -24.223 1.00 85.56 272 GLU A CA 1
ATOM 2186 C C . GLU A 1 272 ? 28.855 1.170 -24.366 1.00 85.56 272 GLU A C 1
ATOM 2188 O O . GLU A 1 272 ? 28.639 1.641 -25.477 1.00 85.56 272 GLU A O 1
ATOM 2193 N N . LEU A 1 273 ? 28.860 1.942 -23.272 1.00 81.06 273 LEU A N 1
ATOM 2194 C CA . LEU A 1 273 ? 28.749 3.406 -23.326 1.00 81.06 273 LEU A CA 1
ATOM 2195 C C . LEU A 1 273 ? 30.022 4.104 -23.839 1.00 81.06 273 LEU A C 1
ATOM 2197 O O . LEU A 1 273 ? 30.010 5.318 -24.033 1.00 81.06 273 LEU A O 1
ATOM 2201 N N . GLY A 1 274 ? 31.121 3.371 -24.045 1.00 81.50 274 GLY A N 1
ATOM 2202 C CA . GLY A 1 274 ? 32.428 3.946 -24.377 1.00 81.50 274 GLY A CA 1
ATOM 2203 C C . GLY A 1 274 ? 33.103 4.660 -23.199 1.00 81.50 274 GLY A C 1
ATOM 2204 O O . GLY A 1 274 ? 34.150 5.285 -23.372 1.00 81.50 274 GLY A O 1
ATOM 2205 N N . ASP A 1 275 ? 32.538 4.553 -21.995 1.00 73.00 275 ASP A N 1
ATOM 2206 C CA . ASP A 1 275 ? 33.076 5.158 -20.786 1.00 73.00 275 ASP A CA 1
ATOM 2207 C C . ASP A 1 275 ? 34.102 4.200 -20.165 1.00 73.00 275 ASP A C 1
ATOM 2209 O O . ASP A 1 275 ? 33.775 3.236 -19.473 1.00 73.00 275 ASP A O 1
ATOM 2213 N N . SER A 1 276 ? 35.375 4.435 -20.481 1.00 55.50 276 SER A N 1
ATOM 2214 C CA . SER A 1 276 ? 36.500 3.590 -20.049 1.00 55.50 276 SER A CA 1
ATOM 2215 C C . SER A 1 276 ? 36.987 3.917 -18.629 1.00 55.50 276 SER A C 1
ATOM 2217 O O . SER A 1 276 ? 38.072 3.489 -18.230 1.00 55.50 276 SER A O 1
ATOM 2219 N N . SER A 1 277 ? 36.234 4.711 -17.861 1.00 53.12 277 SER A N 1
ATOM 2220 C CA . SER A 1 277 ? 36.614 5.086 -16.502 1.00 53.12 277 SER A CA 1
ATOM 2221 C C . SER A 1 277 ? 36.562 3.871 -15.550 1.00 53.12 277 SER A C 1
ATOM 2223 O O . SER A 1 277 ? 35.572 3.143 -15.455 1.00 53.12 277 SER A O 1
ATOM 2225 N N . ALA A 1 278 ? 37.691 3.619 -14.875 1.00 46.34 278 ALA A N 1
ATOM 2226 C CA . ALA A 1 278 ? 37.962 2.460 -14.016 1.00 46.34 278 ALA A CA 1
ATOM 2227 C C . ALA A 1 278 ? 36.895 2.239 -12.910 1.00 46.34 278 ALA A C 1
ATOM 2229 O O . ALA A 1 278 ? 36.222 3.187 -12.498 1.00 46.34 278 ALA A O 1
ATOM 2230 N N . PRO A 1 279 ? 36.712 0.999 -12.402 1.00 47.06 279 PRO A N 1
ATOM 2231 C CA . PRO A 1 279 ? 35.573 0.648 -11.557 1.00 47.06 279 PRO A CA 1
ATOM 2232 C C . PRO A 1 279 ? 35.525 1.467 -10.260 1.00 47.06 279 PRO A C 1
ATOM 2234 O O . PRO A 1 279 ? 36.402 1.373 -9.405 1.00 47.06 279 PRO A O 1
ATOM 2237 N N . VAL A 1 280 ? 34.443 2.236 -10.098 1.00 47.53 280 VAL A N 1
ATOM 2238 C CA . VAL A 1 280 ? 34.021 2.823 -8.818 1.00 47.53 280 VAL A CA 1
ATOM 2239 C C . VAL A 1 280 ? 33.852 1.690 -7.807 1.00 47.53 280 VAL A C 1
ATOM 2241 O O . VAL A 1 280 ? 33.023 0.799 -7.999 1.00 47.53 280 VAL A O 1
ATOM 2244 N N . GLY A 1 281 ? 34.680 1.713 -6.762 1.00 40.72 281 GLY A N 1
ATOM 2245 C CA . GLY A 1 281 ? 34.688 0.719 -5.698 1.00 40.72 281 GLY A CA 1
ATOM 2246 C C . GLY A 1 281 ? 33.290 0.480 -5.137 1.00 40.72 281 GLY A C 1
ATOM 2247 O O . GLY A 1 281 ? 32.539 1.414 -4.862 1.00 40.72 281 GLY A O 1
ATOM 2248 N N . VAL A 1 282 ? 32.955 -0.799 -4.986 1.00 40.94 282 VAL A N 1
ATOM 2249 C CA . VAL A 1 282 ? 31.758 -1.280 -4.297 1.00 40.94 282 VAL A CA 1
ATOM 2250 C C . VAL A 1 282 ? 31.702 -0.609 -2.923 1.00 40.94 282 VAL A C 1
ATOM 2252 O O . VAL A 1 282 ? 32.495 -0.940 -2.043 1.00 40.94 282 VAL A O 1
ATOM 2255 N N . VAL A 1 283 ? 30.781 0.339 -2.733 1.00 39.06 283 VAL A N 1
ATOM 2256 C CA . VAL A 1 283 ? 30.486 0.891 -1.409 1.00 39.06 283 VAL A CA 1
ATOM 2257 C C . VAL A 1 283 ? 29.829 -0.227 -0.607 1.00 39.06 283 VAL A C 1
ATOM 2259 O O . VAL A 1 283 ? 28.648 -0.539 -0.763 1.00 39.06 283 VAL A O 1
ATOM 2262 N N . GLY A 1 284 ? 30.644 -0.897 0.205 1.00 37.62 284 GLY A N 1
ATOM 2263 C CA . GLY A 1 284 ? 30.188 -1.826 1.221 1.00 37.62 284 GLY A CA 1
ATOM 2264 C C . GLY A 1 284 ? 29.450 -1.058 2.310 1.00 37.62 284 GLY A C 1
ATOM 2265 O O . GLY A 1 284 ? 30.076 -0.437 3.160 1.00 37.62 284 GLY A O 1
ATOM 2266 N N . GLY A 1 285 ? 28.120 -1.120 2.294 1.00 30.19 285 GLY A N 1
ATOM 2267 C CA . GLY A 1 285 ? 27.304 -0.816 3.466 1.00 30.19 285 GLY A CA 1
ATOM 2268 C C . GLY A 1 285 ? 27.362 -1.995 4.433 1.00 30.19 285 GLY A C 1
ATOM 2269 O O . GLY A 1 285 ? 26.638 -2.977 4.258 1.00 30.19 285 GLY A O 1
ATOM 2270 N N . ALA A 1 286 ? 28.282 -1.922 5.394 1.00 33.28 286 ALA A N 1
ATOM 2271 C CA . ALA A 1 286 ? 28.278 -2.724 6.609 1.00 33.28 286 ALA A CA 1
ATOM 2272 C C . ALA A 1 286 ? 27.530 -1.965 7.720 1.00 33.28 286 ALA A C 1
ATOM 2274 O O . ALA A 1 286 ? 27.682 -0.748 7.814 1.00 33.28 286 ALA A O 1
ATOM 2275 N N . ALA A 1 287 ? 26.834 -2.746 8.559 1.00 34.28 287 ALA A N 1
ATOM 2276 C CA . ALA A 1 287 ? 26.012 -2.394 9.728 1.00 34.28 287 ALA A CA 1
ATOM 2277 C C . ALA A 1 287 ? 24.630 -1.786 9.434 1.00 34.28 287 ALA A C 1
ATOM 2279 O O . ALA A 1 287 ? 24.546 -0.638 8.952 1.00 34.28 287 ALA A O 1
#

Sequence (287 aa):
MSDRLLEYKLDLIAEALNVYRIETVTAVMRRQHVTPEDGTIVDVLDFFPAWNEWGTYGKMKVAHEYLDNDWQRERFEKFAGVKVNDIPLYEGQTALVRRFGVTHKCEVAVRPFRLMLQPRKDENGNYDKTLILRYLTSPQARQNTPQMPPAPATAPVRVQTPPPPEPETAVPPAAPRTQPNPIEKDWELEAANSSDPLMFDTALAKAVPWFKDGNGVQQFREVIFGDAFQPQHTPAYVRGLQAYARERKAANGNREAHNRAKTKAIEAFRTELGDSSAPVGVVGGAA

pLDDT: mean 70.31, std 17.39, range [30.19, 97.38]

Foldseek 3Di:
DPVVVVVVVVVVVCVVVPQWDKAKFFKKFWEWDQDPPPRDIWIKIFTFHDQDPFLPHRQDTPAMDTPPDPVVQVQCCVQFVDHPVVQDYDHDPDDDRDDRPDDDPRMDTTQMKMFIWGQDQDPVGDSPHIDGPDIGHDPVNVVPPPDPDDDDDDDDDDDDDDDDDDDDDDDDDDDDDDDPDPLQPPLLVQLVPDPDLQSNLQSVCSNAVPQPHSVSSVVVCCVQCNPVDDSVLSVLQSQLVVQLVVQLVVPVDDPVSNVVSSQRSNVSSCVSVVNPDDDDDDPDPDD

Secondary structure (DSSP, 8-state):
--HHHHHHHHHHHHHHTTS-EEEEEEEEEEEEEE-TTT--EEEEEEEEPPPPTTS-TT-S--EEEE--SHHHHHHHHHHHSS-GGGSPBP--SSPP-PBTTB--TTEEEEEEEEEEEEEE--TTS---EEEEEEEEE-HHHHHTS--PPPP-PPPPP----PPPPP----PPPPPPP-PPPTHHHHHHHHHHT--SHHHHHHHHHHH-TT--SHHHHHHHHHHHTGGG--GGGHHHHHHHHHHHHHHHHHTTT-HHHHHHHHHHHHHHHHHHTT--PPPPP------